Protein AF-A0A317WL74-F1 (afdb_monomer)

Structure (mmCIF, N/CA/C/O backbone):
data_AF-A0A317WL74-F1
#
_entry.id   AF-A0A317WL74-F1
#
loop_
_atom_site.group_PDB
_atom_site.id
_atom_site.type_symbol
_atom_site.label_atom_id
_atom_site.label_alt_id
_atom_site.label_comp_id
_atom_site.label_asym_id
_atom_site.label_entity_id
_atom_site.label_seq_id
_atom_site.pdbx_PDB_ins_code
_atom_site.Cartn_x
_atom_site.Cartn_y
_atom_site.Cartn_z
_atom_site.occupancy
_atom_site.B_iso_or_equiv
_atom_site.auth_seq_id
_atom_site.auth_comp_id
_atom_site.auth_asym_id
_atom_site.auth_atom_id
_atom_site.pdbx_PDB_model_num
ATOM 1 N N . MET A 1 1 ? 16.296 -1.162 10.076 1.00 56.72 1 MET A N 1
ATOM 2 C CA . MET A 1 1 ? 15.082 -0.760 9.323 1.00 56.72 1 MET A CA 1
ATOM 3 C C . MET A 1 1 ? 14.790 -1.688 8.139 1.00 56.72 1 MET A C 1
ATOM 5 O O . MET A 1 1 ? 13.669 -2.171 8.053 1.00 56.72 1 MET A O 1
ATOM 9 N N . ILE A 1 2 ? 15.774 -2.011 7.283 1.00 67.19 2 ILE A N 1
ATOM 10 C CA . ILE A 1 2 ? 15.602 -2.944 6.142 1.00 67.19 2 ILE A CA 1
ATOM 11 C C . ILE A 1 2 ? 15.205 -4.359 6.604 1.00 67.19 2 ILE A C 1
ATOM 13 O O . ILE A 1 2 ? 14.257 -4.933 6.083 1.00 67.19 2 ILE A O 1
ATOM 17 N N . THR A 1 3 ? 15.852 -4.877 7.652 1.00 82.62 3 THR A N 1
ATOM 18 C CA . THR A 1 3 ? 15.550 -6.198 8.236 1.00 82.62 3 THR A CA 1
ATOM 19 C C . THR A 1 3 ? 14.123 -6.315 8.774 1.00 82.62 3 THR A C 1
ATOM 21 O O . THR A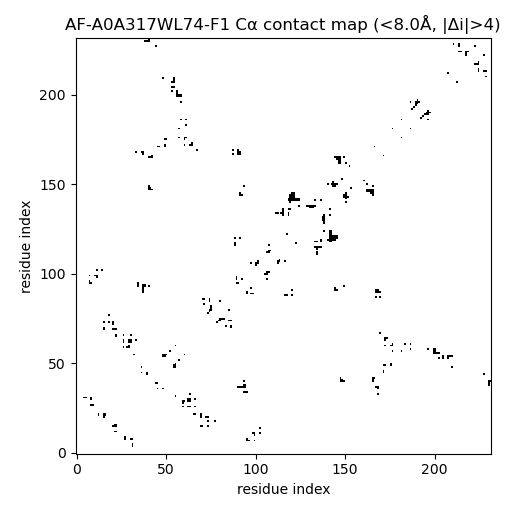 1 3 ? 13.494 -7.355 8.619 1.00 82.62 3 THR A O 1
ATOM 24 N N . HIS A 1 4 ? 13.586 -5.244 9.368 1.00 88.81 4 HIS A N 1
ATOM 25 C CA . HIS A 1 4 ? 12.209 -5.228 9.865 1.00 88.81 4 HIS A CA 1
ATOM 26 C C . HIS A 1 4 ? 11.196 -5.311 8.718 1.00 88.81 4 HIS A C 1
ATOM 28 O O . HIS A 1 4 ? 10.276 -6.120 8.782 1.00 88.81 4 HIS A O 1
ATOM 34 N N . ARG A 1 5 ? 11.382 -4.520 7.652 1.00 88.94 5 ARG A N 1
ATOM 35 C CA . ARG A 1 5 ? 10.485 -4.544 6.484 1.00 88.94 5 ARG A CA 1
ATOM 36 C C . ARG A 1 5 ? 10.510 -5.882 5.765 1.00 88.94 5 ARG A C 1
ATOM 38 O O . ARG A 1 5 ? 9.450 -6.399 5.419 1.00 88.94 5 ARG A O 1
ATOM 45 N N . ASP A 1 6 ? 11.699 -6.454 5.600 1.00 91.38 6 ASP A N 1
ATOM 46 C CA . ASP A 1 6 ? 11.858 -7.774 4.997 1.00 91.38 6 ASP A CA 1
ATOM 47 C C . ASP A 1 6 ? 11.173 -8.853 5.849 1.00 91.38 6 ASP A C 1
ATOM 49 O O . ASP A 1 6 ? 10.417 -9.669 5.324 1.00 91.38 6 ASP A O 1
ATOM 53 N N . HIS A 1 7 ? 11.338 -8.806 7.176 1.00 93.69 7 HIS A N 1
ATOM 54 C CA . HIS A 1 7 ? 10.668 -9.733 8.087 1.00 93.69 7 HIS A CA 1
ATOM 55 C C . HIS A 1 7 ? 9.139 -9.616 8.021 1.00 93.69 7 HIS A C 1
ATOM 57 O O . HIS A 1 7 ? 8.459 -10.623 7.837 1.00 93.69 7 HIS A O 1
ATOM 63 N N . VAL A 1 8 ? 8.594 -8.398 8.105 1.00 95.25 8 VAL A N 1
ATOM 64 C CA . VAL A 1 8 ? 7.143 -8.160 8.025 1.00 95.25 8 VAL A CA 1
ATOM 65 C C . VAL A 1 8 ? 6.586 -8.596 6.667 1.00 95.25 8 VAL A C 1
ATOM 67 O O . VAL A 1 8 ? 5.544 -9.244 6.613 1.00 95.25 8 VAL A O 1
ATOM 70 N N . THR A 1 9 ? 7.285 -8.304 5.567 1.00 94.94 9 THR A N 1
ATOM 71 C CA . THR A 1 9 ? 6.857 -8.714 4.218 1.00 94.94 9 THR A CA 1
ATOM 72 C C . THR A 1 9 ? 6.852 -10.236 4.077 1.00 94.94 9 THR A C 1
ATOM 74 O O . THR A 1 9 ? 5.863 -10.806 3.614 1.00 94.94 9 THR A O 1
ATOM 77 N N . LYS A 1 10 ? 7.911 -10.918 4.536 1.00 94.81 10 LYS A N 1
ATOM 78 C CA . LYS A 1 10 ? 7.978 -12.389 4.568 1.00 94.81 10 LYS A CA 1
ATOM 79 C C . LYS A 1 10 ? 6.865 -12.993 5.416 1.00 94.81 10 LYS A C 1
ATOM 81 O O . LYS A 1 10 ? 6.276 -13.998 5.027 1.00 94.81 10 LYS A O 1
ATOM 86 N N . GLU A 1 11 ? 6.548 -12.372 6.546 1.00 96.31 11 GLU A N 1
ATOM 87 C CA . GLU A 1 11 ? 5.469 -12.814 7.421 1.00 96.31 11 GLU A CA 1
ATOM 88 C C . GLU A 1 11 ? 4.093 -12.664 6.756 1.00 96.31 11 GLU A C 1
ATOM 90 O O . GLU A 1 11 ? 3.305 -13.607 6.776 1.00 96.31 11 GLU A O 1
ATOM 95 N N . ILE A 1 12 ? 3.822 -11.535 6.090 1.00 96.94 12 ILE A N 1
ATOM 96 C CA . ILE A 1 12 ? 2.597 -11.343 5.295 1.00 96.94 12 ILE A CA 1
ATOM 97 C C . ILE A 1 12 ? 2.496 -12.419 4.207 1.00 96.94 12 ILE A C 1
ATOM 99 O O . ILE A 1 12 ? 1.440 -13.026 4.040 1.00 96.94 12 ILE A O 1
ATOM 103 N N . PHE A 1 13 ? 3.591 -12.702 3.496 1.00 97.00 13 PHE A N 1
ATOM 104 C CA . PHE A 1 13 ? 3.616 -13.718 2.438 1.00 97.00 13 PHE A CA 1
ATOM 105 C C . PHE A 1 13 ? 3.336 -15.110 3.003 1.00 97.00 13 PHE A C 1
ATOM 107 O O . PHE A 1 13 ? 2.562 -15.867 2.421 1.00 97.00 13 PHE A O 1
ATOM 114 N N . HIS A 1 14 ? 3.914 -15.436 4.159 1.00 96.62 14 HIS A N 1
ATOM 115 C CA . HIS A 1 14 ? 3.653 -16.692 4.851 1.00 96.62 14 HIS A CA 1
ATOM 116 C C . HIS A 1 14 ? 2.183 -16.817 5.289 1.00 96.62 14 HIS A C 1
ATOM 118 O O . HIS A 1 14 ? 1.570 -17.868 5.102 1.00 96.62 14 HIS A O 1
ATOM 124 N N . LEU A 1 15 ? 1.586 -15.749 5.825 1.00 96.19 15 LEU A N 1
ATOM 125 C CA . LEU A 1 15 ? 0.174 -15.732 6.225 1.00 96.19 15 LEU A CA 1
ATOM 126 C C . LEU A 1 15 ? -0.771 -15.862 5.020 1.00 96.19 15 LEU A C 1
ATOM 128 O O . LEU A 1 15 ? -1.754 -16.594 5.085 1.00 96.19 15 LEU A O 1
ATOM 132 N N . LEU A 1 16 ? -0.459 -15.205 3.901 1.00 97.06 16 LEU A N 1
ATOM 133 C CA . LEU A 1 16 ? -1.214 -15.359 2.657 1.00 97.06 16 LEU A CA 1
ATOM 134 C C . LEU A 1 16 ? -1.091 -16.783 2.098 1.00 97.06 16 LEU A C 1
ATOM 136 O O . LEU A 1 16 ? -2.096 -17.392 1.737 1.00 97.06 16 LEU A O 1
ATOM 140 N N . HIS A 1 17 ? 0.120 -17.346 2.096 1.00 96.56 17 HIS A N 1
ATOM 141 C CA . HIS A 1 17 ? 0.370 -18.712 1.640 1.00 96.56 17 HIS A CA 1
ATOM 142 C C . HIS A 1 17 ? -0.399 -19.743 2.477 1.00 96.56 17 HIS A C 1
ATOM 144 O O . HIS A 1 17 ? -1.094 -20.590 1.921 1.00 96.56 17 HIS A O 1
ATOM 150 N N . THR A 1 18 ? -0.326 -19.662 3.809 1.00 95.81 18 THR A N 1
ATOM 151 C CA . THR A 1 18 ? -1.057 -20.580 4.706 1.00 95.81 18 THR A CA 1
ATOM 152 C C . THR A 1 18 ? -2.574 -20.429 4.589 1.00 95.81 18 THR A C 1
ATOM 154 O O . THR A 1 18 ? -3.305 -21.401 4.769 1.00 95.81 18 THR A O 1
ATOM 157 N N . ALA A 1 19 ? -3.061 -19.244 4.217 1.00 94.81 19 ALA A N 1
ATOM 158 C CA . ALA A 1 19 ? -4.471 -19.001 3.949 1.00 94.81 19 ALA A CA 1
ATOM 159 C C . ALA A 1 19 ? -4.953 -19.478 2.563 1.00 94.81 19 ALA A C 1
ATOM 161 O O . ALA A 1 19 ? -6.167 -19.468 2.342 1.00 94.81 19 ALA A O 1
ATOM 162 N N . GLY A 1 20 ? -4.059 -19.915 1.667 1.00 95.62 20 GLY A N 1
ATOM 163 C CA . GLY A 1 20 ? -4.393 -20.382 0.313 1.00 95.62 20 GLY A CA 1
ATOM 164 C C . GLY A 1 20 ? -4.284 -19.323 -0.792 1.00 95.62 20 GLY A C 1
ATOM 165 O O . GLY A 1 20 ? -4.759 -19.556 -1.899 1.00 95.62 20 GLY A O 1
ATOM 166 N N . TYR A 1 21 ? -3.643 -18.183 -0.518 1.00 95.88 21 TYR A N 1
ATOM 167 C CA . TYR A 1 21 ? -3.464 -17.057 -1.447 1.00 95.88 21 TYR A CA 1
ATOM 168 C C . TYR A 1 21 ? -1.973 -16.799 -1.736 1.00 95.88 21 TYR A C 1
ATOM 170 O O . TYR A 1 21 ? -1.456 -15.725 -1.419 1.00 95.88 21 TYR A O 1
ATOM 178 N N . PRO A 1 22 ? -1.223 -17.784 -2.265 1.00 94.44 22 PRO A N 1
ATOM 179 C CA . PRO A 1 22 ? 0.221 -17.665 -2.405 1.00 94.44 22 PRO A CA 1
ATOM 180 C C . PRO A 1 22 ? 0.612 -16.562 -3.397 1.00 94.44 22 PRO A C 1
ATOM 182 O O . PRO A 1 22 ? -0.027 -16.357 -4.430 1.00 94.44 22 PRO A O 1
ATOM 185 N N . LEU A 1 23 ? 1.723 -15.892 -3.093 1.00 94.38 23 LEU A N 1
ATOM 186 C CA . LEU A 1 23 ? 2.364 -14.928 -3.980 1.00 94.38 23 LEU A CA 1
ATOM 187 C C . LEU A 1 23 ? 3.749 -15.431 -4.397 1.00 94.38 23 LEU A C 1
ATOM 189 O O . LEU A 1 23 ? 4.494 -15.939 -3.555 1.00 94.38 23 LEU A O 1
ATOM 193 N N . PRO A 1 24 ? 4.139 -15.250 -5.669 1.00 92.88 24 PRO A N 1
ATOM 194 C CA . PRO A 1 24 ? 5.499 -15.520 -6.116 1.00 92.88 24 PRO A CA 1
ATOM 195 C C . PRO A 1 24 ? 6.536 -14.692 -5.349 1.00 92.88 24 PRO A C 1
ATOM 197 O O . PRO A 1 24 ? 6.331 -13.501 -5.111 1.00 92.88 24 PRO A O 1
ATOM 200 N N . LEU A 1 25 ? 7.704 -15.275 -5.060 1.00 89.06 25 LEU A N 1
ATOM 201 C CA . LEU A 1 25 ? 8.792 -14.583 -4.349 1.00 89.06 25 LEU A CA 1
ATOM 202 C C . LEU A 1 25 ? 9.274 -13.312 -5.068 1.00 89.06 25 LEU A C 1
ATOM 204 O O . LEU A 1 25 ? 9.649 -12.338 -4.416 1.00 89.06 25 LEU A O 1
ATOM 208 N N . ILE A 1 26 ? 9.192 -13.282 -6.403 1.00 90.25 26 ILE A N 1
ATOM 209 C CA . ILE A 1 26 ? 9.536 -12.112 -7.228 1.00 90.25 26 ILE A CA 1
ATOM 210 C C . ILE A 1 26 ? 8.691 -10.863 -6.898 1.00 90.25 26 ILE A C 1
ATOM 212 O O . ILE A 1 26 ? 9.140 -9.737 -7.150 1.00 90.25 26 ILE A O 1
ATOM 216 N N . CYS A 1 27 ? 7.515 -11.040 -6.277 1.00 93.81 27 CYS A N 1
ATOM 217 C CA . CYS A 1 27 ? 6.647 -9.952 -5.821 1.00 93.81 27 CYS A CA 1
ATOM 218 C C . CYS A 1 27 ? 7.229 -9.188 -4.627 1.00 93.81 27 CYS A C 1
ATOM 220 O O . CYS A 1 27 ? 6.828 -8.050 -4.396 1.00 93.81 27 CYS A O 1
ATOM 222 N N . SER A 1 28 ? 8.162 -9.781 -3.868 1.00 93.50 28 SER A N 1
ATOM 223 C CA . SER A 1 28 ? 8.690 -9.196 -2.626 1.00 93.50 28 SER A CA 1
ATOM 224 C C . SER A 1 28 ? 9.191 -7.767 -2.835 1.00 93.50 28 SER A C 1
ATOM 226 O O . SER A 1 28 ? 8.825 -6.859 -2.091 1.00 93.50 28 SER A O 1
ATOM 228 N N . LEU A 1 29 ? 9.958 -7.522 -3.899 1.00 93.50 29 LEU A N 1
ATOM 229 C CA . LEU A 1 29 ? 10.466 -6.183 -4.192 1.00 93.50 29 LEU A CA 1
ATOM 230 C C . LEU A 1 29 ? 9.342 -5.190 -4.541 1.00 93.50 29 LEU A C 1
ATOM 232 O O . LEU A 1 29 ? 9.389 -4.046 -4.104 1.00 93.50 29 LEU A O 1
ATOM 236 N N . SER A 1 30 ? 8.306 -5.613 -5.265 1.00 95.88 30 SER A N 1
ATOM 237 C CA . SER A 1 30 ? 7.159 -4.752 -5.593 1.00 95.88 30 SER A CA 1
ATOM 238 C C . SER A 1 30 ? 6.341 -4.397 -4.348 1.00 95.88 30 SER A C 1
ATOM 240 O O . SER A 1 30 ? 5.878 -3.268 -4.221 1.00 95.88 30 SER A O 1
ATOM 242 N N . VAL A 1 31 ? 6.236 -5.316 -3.382 1.00 96.56 31 VAL A N 1
ATOM 243 C CA . VAL A 1 31 ? 5.600 -5.049 -2.081 1.00 96.56 31 VAL A CA 1
ATOM 244 C C . VAL A 1 31 ? 6.446 -4.103 -1.228 1.00 96.56 31 VAL A C 1
ATOM 246 O O . VAL A 1 31 ? 5.900 -3.193 -0.609 1.00 96.56 31 VAL A O 1
ATOM 249 N N . HIS A 1 32 ? 7.775 -4.223 -1.258 1.00 95.06 32 HIS A N 1
ATOM 250 C CA . HIS A 1 32 ? 8.658 -3.238 -0.628 1.00 95.06 32 HIS A CA 1
ATOM 251 C C . HIS A 1 32 ? 8.536 -1.849 -1.267 1.00 95.06 32 HIS A C 1
ATOM 253 O O . HIS A 1 32 ? 8.518 -0.855 -0.545 1.00 95.06 32 HIS A O 1
ATOM 259 N N . LYS A 1 33 ? 8.409 -1.763 -2.598 1.00 95.38 33 LYS A N 1
ATOM 260 C CA . LYS A 1 33 ? 8.146 -0.494 -3.296 1.00 95.38 33 LYS A CA 1
ATOM 261 C C . LYS A 1 33 ? 6.778 0.082 -2.914 1.00 95.38 33 LYS A C 1
ATOM 263 O O . LYS A 1 33 ? 6.668 1.286 -2.703 1.00 95.38 33 LYS A O 1
ATOM 268 N N . LEU A 1 34 ? 5.752 -0.761 -2.772 1.00 96.81 34 LEU A N 1
ATOM 269 C CA . LEU A 1 34 ? 4.428 -0.346 -2.301 1.00 96.81 34 LEU A CA 1
ATOM 270 C C . LEU A 1 34 ? 4.485 0.196 -0.865 1.00 96.81 34 LEU A C 1
ATOM 272 O O . LEU A 1 34 ? 3.928 1.257 -0.601 1.00 96.81 34 LEU A O 1
ATOM 276 N N . TRP A 1 35 ? 5.196 -0.487 0.041 1.00 95.81 35 TRP A N 1
ATOM 277 C CA . TRP A 1 35 ? 5.468 0.025 1.388 1.00 95.81 35 TRP A CA 1
ATOM 278 C C . TRP A 1 35 ? 6.192 1.367 1.305 1.00 95.81 35 TRP A C 1
ATOM 280 O O . TRP A 1 35 ? 5.781 2.322 1.947 1.00 95.81 35 TRP A O 1
ATOM 290 N N . PHE A 1 36 ? 7.214 1.486 0.460 1.00 94.25 36 PHE A N 1
ATOM 291 C CA . PHE A 1 36 ? 7.935 2.744 0.298 1.00 94.25 36 PHE A CA 1
ATOM 292 C C . PHE A 1 36 ? 7.023 3.910 -0.121 1.00 94.25 36 PHE A C 1
ATOM 294 O O . PHE A 1 36 ? 7.170 5.009 0.402 1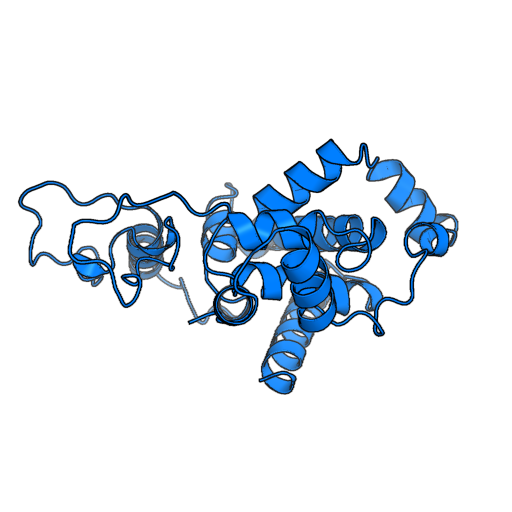.00 94.25 36 PHE A O 1
ATOM 301 N N . LEU A 1 37 ? 6.017 3.675 -0.974 1.00 95.62 37 LEU A N 1
ATOM 302 C CA . LEU A 1 37 ? 4.998 4.692 -1.267 1.00 95.62 37 LEU A CA 1
ATOM 303 C C . LEU A 1 37 ? 4.187 5.094 -0.024 1.00 95.62 37 LEU A C 1
ATOM 305 O O . LEU A 1 37 ? 3.808 6.255 0.071 1.00 95.62 37 LEU A O 1
ATOM 309 N N . MET A 1 38 ? 3.933 4.180 0.921 1.00 94.50 38 MET A N 1
ATOM 310 C CA . MET A 1 38 ? 3.298 4.504 2.210 1.00 94.50 38 MET A CA 1
ATOM 311 C C . MET A 1 38 ? 4.184 5.409 3.071 1.00 94.50 38 MET A C 1
ATOM 313 O O . MET A 1 38 ? 3.664 6.256 3.782 1.00 94.50 38 MET A O 1
ATOM 317 N N . ASP A 1 39 ? 5.507 5.284 2.997 1.00 91.88 39 ASP A N 1
ATOM 318 C CA . ASP A 1 39 ? 6.392 6.131 3.805 1.00 91.88 39 ASP A CA 1
ATOM 319 C C . ASP A 1 39 ? 6.446 7.581 3.309 1.00 91.88 39 ASP A C 1
ATOM 321 O O . ASP A 1 39 ? 6.679 8.483 4.105 1.00 91.88 39 ASP A O 1
ATOM 325 N N . ILE A 1 40 ? 6.251 7.820 2.006 1.00 91.62 40 ILE A N 1
ATOM 326 C CA . ILE A 1 40 ? 6.291 9.169 1.423 1.00 91.62 40 ILE A CA 1
ATOM 327 C C . ILE A 1 40 ? 5.042 9.939 1.872 1.00 91.62 40 ILE A C 1
ATOM 329 O O . ILE A 1 40 ? 3.942 9.518 1.514 1.00 91.62 40 ILE A O 1
ATOM 333 N N . PRO A 1 41 ? 5.153 11.057 2.607 1.00 90.75 41 PRO A N 1
ATOM 334 C CA . PRO A 1 41 ? 3.993 11.700 3.220 1.00 90.75 41 PRO A CA 1
ATOM 335 C C . PRO A 1 41 ? 3.261 12.718 2.323 1.00 90.75 41 PRO A C 1
ATOM 337 O O . PRO A 1 41 ? 2.305 13.332 2.782 1.00 90.75 41 PRO A O 1
ATOM 340 N N . ASP A 1 42 ? 3.658 12.924 1.067 1.00 89.19 42 ASP A N 1
ATOM 341 C CA . ASP A 1 42 ? 3.034 13.882 0.135 1.00 89.19 42 ASP A CA 1
ATOM 342 C C . ASP A 1 42 ? 2.759 13.280 -1.248 1.00 89.19 42 ASP A C 1
ATOM 344 O O . ASP A 1 42 ? 3.397 12.319 -1.692 1.00 89.19 42 ASP A O 1
ATOM 348 N N . ASN A 1 43 ? 1.802 13.873 -1.958 1.00 92.00 43 ASN A N 1
ATOM 349 C CA . ASN A 1 43 ? 1.352 13.369 -3.248 1.00 92.00 43 ASN A CA 1
ATOM 350 C C . ASN A 1 43 ? 2.357 13.613 -4.368 1.00 92.00 43 ASN A C 1
ATOM 352 O O . ASN A 1 43 ? 2.511 12.749 -5.228 1.00 92.00 43 ASN A O 1
ATOM 356 N N . ALA A 1 44 ? 3.047 14.756 -4.368 1.00 90.00 44 ALA A N 1
ATOM 357 C CA . ALA A 1 44 ? 3.964 15.119 -5.446 1.00 90.00 44 ALA A CA 1
ATOM 358 C C . ALA A 1 44 ? 5.077 14.071 -5.602 1.00 90.00 44 ALA A C 1
ATOM 360 O O . ALA A 1 44 ? 5.283 13.529 -6.693 1.00 90.00 44 ALA A O 1
ATOM 361 N N . ARG A 1 45 ? 5.737 13.704 -4.496 1.00 90.69 45 ARG A N 1
ATOM 362 C CA . ARG A 1 45 ? 6.784 12.675 -4.507 1.00 90.69 45 ARG A CA 1
ATOM 363 C C . ARG A 1 45 ? 6.236 11.279 -4.760 1.00 90.69 45 ARG A C 1
ATOM 365 O O . ARG A 1 45 ? 6.888 10.506 -5.464 1.00 90.69 45 ARG A O 1
ATOM 372 N N . ARG A 1 46 ? 5.048 10.942 -4.249 1.00 94.44 46 ARG A N 1
ATOM 373 C CA . ARG A 1 46 ? 4.385 9.661 -4.548 1.00 94.44 46 ARG A CA 1
ATOM 374 C C . ARG A 1 46 ? 4.101 9.497 -6.038 1.00 94.44 46 ARG A C 1
ATOM 376 O O . ARG A 1 46 ? 4.455 8.470 -6.618 1.00 94.44 46 ARG A O 1
ATOM 383 N N . GLU A 1 47 ? 3.493 10.510 -6.652 1.00 94.88 47 GLU A N 1
ATOM 384 C CA . GLU A 1 47 ? 3.161 10.514 -8.077 1.00 94.88 47 GLU A CA 1
ATOM 385 C C . GLU A 1 47 ? 4.416 10.445 -8.941 1.00 94.88 47 GLU A C 1
ATOM 387 O O . GLU A 1 47 ? 4.477 9.634 -9.862 1.00 94.88 47 GLU A O 1
ATOM 392 N N . TRP A 1 48 ? 5.440 11.242 -8.631 1.00 93.81 48 TRP A N 1
ATOM 393 C CA . TRP A 1 48 ? 6.709 11.179 -9.354 1.00 93.81 48 TRP A CA 1
ATOM 394 C C . TRP A 1 48 ? 7.362 9.793 -9.231 1.00 93.81 48 TRP A C 1
ATOM 396 O O . TRP A 1 48 ? 7.779 9.211 -10.234 1.00 93.81 48 TRP A O 1
ATOM 406 N N . THR A 1 49 ? 7.386 9.230 -8.018 1.00 95.12 49 THR A N 1
ATOM 407 C CA . THR A 1 49 ? 8.034 7.941 -7.737 1.00 95.12 49 THR A CA 1
ATOM 408 C C . THR A 1 49 ? 7.401 6.816 -8.541 1.00 95.12 49 THR A C 1
ATOM 410 O O . THR A 1 49 ? 8.122 6.044 -9.170 1.00 95.12 49 THR A O 1
ATOM 413 N N . ILE A 1 50 ? 6.067 6.719 -8.542 1.00 96.56 50 ILE A N 1
ATOM 414 C CA . ILE A 1 50 ? 5.368 5.646 -9.258 1.00 96.56 50 ILE A CA 1
ATOM 415 C C . ILE A 1 50 ? 5.390 5.836 -10.782 1.00 96.56 50 ILE A C 1
ATOM 417 O O . ILE A 1 50 ? 5.384 4.857 -11.527 1.00 96.56 50 ILE A O 1
ATOM 421 N N . ARG A 1 51 ? 5.470 7.086 -11.256 1.00 95.81 51 ARG A N 1
ATOM 422 C CA . ARG A 1 51 ? 5.576 7.396 -12.689 1.00 95.81 51 ARG A CA 1
ATOM 423 C C . ARG A 1 51 ? 6.959 7.133 -13.267 1.00 95.81 51 ARG A C 1
ATOM 425 O O . ARG A 1 51 ? 7.056 6.934 -14.474 1.00 95.81 51 ARG A O 1
ATOM 432 N N . ASN A 1 52 ? 8.014 7.137 -12.451 1.00 94.00 52 ASN A N 1
ATOM 433 C CA . ASN A 1 52 ? 9.369 6.877 -12.927 1.00 94.00 52 ASN A CA 1
ATOM 434 C C . ASN A 1 52 ? 9.515 5.390 -13.327 1.00 94.00 52 ASN A C 1
ATOM 436 O O . ASN A 1 52 ? 9.518 4.525 -12.445 1.00 94.00 52 ASN A O 1
ATOM 440 N N . PRO A 1 53 ? 9.693 5.066 -14.625 1.00 92.06 53 PRO A N 1
ATOM 441 C CA . PRO A 1 53 ? 9.728 3.685 -15.102 1.00 92.06 53 PRO A CA 1
ATOM 442 C C . PRO A 1 53 ? 10.991 2.928 -14.678 1.00 92.06 53 PRO A C 1
ATOM 444 O O . PRO A 1 53 ? 10.980 1.701 -14.667 1.00 92.06 53 PRO A O 1
ATOM 447 N N . ARG A 1 54 ? 12.073 3.622 -14.292 1.00 91.38 54 ARG A N 1
ATOM 448 C CA . ARG A 1 54 ? 13.270 2.975 -13.729 1.00 91.38 54 ARG A CA 1
ATOM 449 C C . ARG A 1 54 ? 12.998 2.471 -12.314 1.00 91.38 54 ARG A C 1
ATOM 451 O O . ARG A 1 54 ? 13.441 1.384 -11.951 1.00 91.38 54 ARG A O 1
ATOM 458 N N . ILE A 1 55 ? 12.234 3.232 -11.527 1.00 93.25 55 ILE A N 1
ATOM 459 C CA . ILE A 1 55 ? 11.864 2.856 -10.156 1.00 93.25 55 ILE A CA 1
ATOM 460 C C . ILE A 1 55 ? 10.701 1.863 -10.164 1.00 93.25 55 ILE A C 1
ATOM 462 O O . ILE A 1 55 ? 10.777 0.837 -9.493 1.00 93.25 55 ILE A O 1
ATOM 466 N N . TRP A 1 56 ? 9.636 2.140 -10.910 1.00 96.50 56 TRP A N 1
ATOM 467 C CA . TRP A 1 56 ? 8.450 1.295 -11.023 1.00 96.50 56 TRP A CA 1
ATOM 468 C C . TRP A 1 56 ? 8.308 0.804 -12.456 1.00 96.50 56 TRP A C 1
ATOM 470 O O . TRP A 1 56 ? 7.780 1.513 -13.309 1.00 96.50 56 TRP A O 1
ATOM 480 N N . GLN A 1 57 ? 8.764 -0.416 -12.723 1.00 95.81 57 GLN A N 1
ATOM 481 C CA . GLN A 1 57 ? 8.601 -1.046 -14.033 1.00 95.81 57 GLN A CA 1
ATOM 482 C C . GLN A 1 57 ? 7.197 -1.648 -14.163 1.00 95.81 57 GLN A C 1
ATOM 484 O O . GLN A 1 57 ? 6.501 -1.835 -13.165 1.00 95.81 57 GLN A O 1
ATOM 489 N N . ASP A 1 58 ? 6.764 -1.971 -15.379 1.00 97.62 58 ASP A N 1
ATOM 490 C CA . ASP A 1 58 ? 5.404 -2.479 -15.616 1.00 97.62 58 ASP A CA 1
ATOM 491 C C . ASP A 1 58 ? 5.133 -3.754 -14.816 1.00 97.62 58 ASP A C 1
ATOM 493 O O . ASP A 1 58 ? 4.081 -3.899 -14.191 1.00 97.62 58 ASP A O 1
ATOM 497 N N . GLY A 1 59 ? 6.128 -4.639 -14.729 1.00 96.94 59 GLY A N 1
ATOM 498 C CA . GLY A 1 59 ? 6.027 -5.842 -13.914 1.00 96.94 59 GLY A CA 1
ATOM 499 C C . GLY A 1 59 ? 5.907 -5.549 -12.413 1.00 96.94 59 GLY A C 1
ATOM 500 O O . GLY A 1 59 ? 5.278 -6.321 -11.693 1.00 96.94 59 GLY A O 1
ATOM 501 N N . ASP A 1 60 ? 6.444 -4.424 -11.921 1.00 97.31 60 ASP A N 1
ATOM 502 C CA . ASP A 1 60 ? 6.242 -4.011 -10.528 1.00 97.31 60 ASP A CA 1
ATOM 503 C C . ASP A 1 60 ? 4.797 -3.575 -10.274 1.00 97.31 60 ASP A C 1
ATOM 505 O O . ASP A 1 60 ? 4.237 -3.925 -9.235 1.00 97.31 60 ASP A O 1
ATOM 509 N N . ILE A 1 61 ? 4.188 -2.856 -11.224 1.00 98.19 61 ILE A N 1
ATOM 510 C CA . ILE A 1 61 ? 2.776 -2.456 -11.160 1.00 98.19 61 ILE A CA 1
ATOM 511 C C . ILE A 1 61 ? 1.883 -3.701 -11.143 1.00 98.19 61 ILE A C 1
ATOM 513 O O . ILE A 1 61 ? 1.020 -3.824 -10.273 1.00 98.19 61 ILE A O 1
ATOM 517 N N . PHE A 1 62 ? 2.147 -4.666 -12.030 1.00 98.06 62 PHE A N 1
ATOM 518 C CA . PHE A 1 62 ? 1.437 -5.945 -12.051 1.00 98.06 62 PHE A CA 1
ATOM 519 C C . PHE A 1 62 ? 1.533 -6.690 -10.715 1.00 98.06 62 PHE A C 1
ATOM 521 O O . PHE A 1 62 ? 0.512 -7.081 -10.150 1.00 98.06 62 PHE A O 1
ATOM 528 N N . PHE A 1 63 ? 2.739 -6.860 -10.162 1.00 98.00 63 PHE A N 1
ATOM 529 C CA . PHE A 1 63 ? 2.902 -7.580 -8.896 1.00 98.00 63 PHE A CA 1
ATOM 530 C C . PHE A 1 63 ? 2.338 -6.826 -7.689 1.00 98.00 63 PHE A C 1
ATOM 532 O O . PHE A 1 63 ? 1.854 -7.467 -6.755 1.00 98.00 63 PHE A O 1
ATOM 539 N N . ALA A 1 64 ? 2.339 -5.490 -7.698 1.00 98.06 64 ALA A N 1
ATOM 540 C CA . ALA A 1 64 ? 1.648 -4.706 -6.677 1.00 98.06 64 ALA A CA 1
ATOM 541 C C . ALA A 1 64 ? 0.127 -4.917 -6.743 1.00 98.06 64 ALA A C 1
ATOM 543 O O . ALA A 1 64 ? -0.504 -5.115 -5.705 1.00 98.06 64 ALA A O 1
ATOM 544 N N . ILE A 1 65 ? -0.460 -4.957 -7.943 1.00 97.81 65 ILE A N 1
ATOM 545 C CA . ILE A 1 65 ? -1.886 -5.270 -8.129 1.00 97.81 65 ILE A CA 1
ATOM 546 C C . ILE A 1 65 ? -2.189 -6.697 -7.689 1.00 97.81 65 ILE A C 1
ATOM 548 O O . ILE A 1 65 ? -3.141 -6.906 -6.942 1.00 97.81 65 ILE A O 1
ATOM 552 N N . LEU A 1 66 ? -1.364 -7.668 -8.085 1.00 97.69 66 LEU A N 1
ATOM 553 C CA . LEU A 1 66 ? -1.525 -9.058 -7.668 1.00 97.69 66 LEU A CA 1
ATOM 554 C C . LEU A 1 66 ? -1.507 -9.179 -6.138 1.00 97.69 66 LEU A C 1
ATOM 556 O O . LEU A 1 66 ? -2.375 -9.835 -5.570 1.00 97.69 66 LEU A O 1
ATOM 560 N N . PHE A 1 67 ? -0.575 -8.500 -5.464 1.00 98.06 67 PHE A N 1
ATOM 561 C CA . PHE A 1 67 ? -0.545 -8.430 -4.003 1.00 98.06 67 PHE A CA 1
ATOM 562 C C . PHE A 1 67 ? -1.839 -7.842 -3.423 1.00 98.06 67 PHE A C 1
ATOM 564 O O . PHE A 1 67 ? -2.430 -8.447 -2.529 1.00 98.06 67 PHE A O 1
ATOM 571 N N . LEU A 1 68 ? -2.314 -6.705 -3.945 1.00 97.31 68 LEU A N 1
ATOM 572 C CA . LEU A 1 68 ? -3.556 -6.070 -3.487 1.00 97.31 68 LEU A CA 1
ATOM 573 C C . LEU A 1 68 ? -4.774 -6.988 -3.668 1.00 97.31 68 LEU A C 1
ATOM 575 O O . LEU A 1 68 ? -5.605 -7.071 -2.766 1.00 97.31 68 LEU A O 1
ATOM 579 N N . VAL A 1 69 ? -4.851 -7.712 -4.788 1.00 96.06 69 VAL A N 1
ATOM 580 C CA . VAL A 1 69 ? -5.911 -8.693 -5.059 1.00 96.06 69 VAL A CA 1
ATOM 581 C C . VAL A 1 69 ? -5.850 -9.855 -4.069 1.00 96.06 69 VAL A C 1
ATOM 583 O O . VAL A 1 69 ? -6.879 -10.206 -3.497 1.00 96.06 69 VAL A O 1
ATOM 586 N N . GLN A 1 70 ? -4.667 -10.421 -3.803 1.00 96.75 70 GLN A N 1
ATOM 587 C CA . GLN A 1 70 ? -4.539 -11.515 -2.831 1.00 96.75 70 GLN A CA 1
ATOM 588 C C . GLN A 1 70 ? -4.898 -11.071 -1.409 1.00 96.75 70 GLN A C 1
ATOM 590 O O . GLN A 1 70 ? -5.552 -11.810 -0.672 1.00 96.75 70 GLN A O 1
ATOM 595 N N . VAL A 1 71 ? -4.530 -9.844 -1.028 1.00 96.69 71 VAL A N 1
ATOM 596 C CA . VAL A 1 71 ? -4.959 -9.254 0.245 1.00 96.69 71 VAL A CA 1
ATOM 597 C C . VAL A 1 71 ? -6.480 -9.100 0.280 1.00 96.69 71 VAL A C 1
ATOM 599 O O . VAL A 1 71 ? -7.092 -9.490 1.269 1.00 96.69 71 VAL A O 1
ATOM 602 N N . ASP A 1 72 ? -7.116 -8.602 -0.782 1.00 95.56 72 ASP A N 1
ATOM 603 C CA . ASP A 1 72 ? -8.580 -8.485 -0.843 1.00 95.56 72 ASP A CA 1
ATOM 604 C C . ASP A 1 72 ? -9.286 -9.841 -0.722 1.00 95.56 72 ASP A C 1
ATOM 606 O O . ASP A 1 72 ? -10.256 -9.964 0.031 1.00 95.56 72 ASP A O 1
ATOM 610 N N . MET A 1 73 ? -8.779 -10.872 -1.404 1.00 94.94 73 MET A N 1
ATOM 611 C CA . MET A 1 73 ? -9.306 -12.235 -1.298 1.00 94.94 73 MET A CA 1
ATOM 612 C C . MET A 1 73 ? -9.170 -12.769 0.132 1.00 94.94 73 MET A C 1
ATOM 614 O O . MET A 1 73 ? -10.146 -13.260 0.700 1.00 94.94 73 MET A O 1
ATOM 618 N N . TYR A 1 74 ? -8.005 -12.587 0.761 1.00 95.88 74 TYR A N 1
ATOM 619 C CA . TYR A 1 74 ? -7.797 -12.949 2.162 1.00 95.88 74 TYR A CA 1
ATOM 620 C C . TYR A 1 74 ? -8.772 -12.223 3.102 1.00 95.88 74 TYR A C 1
ATOM 622 O O . TYR A 1 74 ? -9.395 -12.853 3.959 1.00 95.88 74 TYR A O 1
ATOM 630 N N . LEU A 1 75 ? -8.933 -10.906 2.951 1.00 94.19 75 LEU A N 1
ATOM 631 C CA . LEU A 1 75 ? -9.822 -10.107 3.798 1.00 94.19 75 LEU A CA 1
ATOM 632 C C . LEU A 1 75 ? -11.287 -10.536 3.644 1.00 94.19 75 LEU A C 1
ATOM 634 O O . LEU A 1 75 ? -12.013 -10.629 4.638 1.00 94.19 75 LEU A O 1
ATOM 638 N N . ARG A 1 76 ? -11.721 -10.831 2.417 1.00 93.25 76 ARG A N 1
ATOM 639 C CA . ARG A 1 76 ? -13.086 -11.285 2.146 1.00 93.25 76 ARG A CA 1
ATOM 640 C C . ARG A 1 76 ? -13.356 -12.656 2.758 1.00 93.25 76 ARG A C 1
ATOM 642 O O . ARG A 1 76 ? -14.297 -12.791 3.535 1.00 93.25 76 ARG A O 1
ATOM 649 N N . GLU A 1 77 ? -12.517 -13.640 2.453 1.00 92.25 77 GLU A N 1
ATOM 650 C CA . GLU A 1 77 ? -12.789 -15.044 2.780 1.00 92.25 77 GLU A CA 1
ATOM 651 C C . GLU A 1 77 ? -12.391 -15.411 4.214 1.00 92.25 77 GLU A C 1
ATOM 653 O O . GLU A 1 77 ? -13.116 -16.120 4.906 1.00 92.25 77 GLU A O 1
ATOM 658 N N . ARG A 1 78 ? -11.251 -14.912 4.712 1.00 91.19 78 ARG A N 1
ATOM 659 C CA . ARG A 1 78 ? -10.748 -15.269 6.054 1.00 91.19 78 ARG A CA 1
ATOM 660 C C . ARG A 1 78 ? -11.224 -14.329 7.152 1.00 91.19 78 ARG A C 1
ATOM 662 O O . ARG A 1 78 ? -11.268 -14.731 8.311 1.00 91.19 78 ARG A O 1
ATOM 669 N N . ARG A 1 79 ? -11.554 -13.080 6.814 1.00 88.38 79 ARG A N 1
ATOM 670 C CA . ARG A 1 79 ? -11.983 -12.053 7.783 1.00 88.38 79 ARG A CA 1
ATOM 671 C C . ARG A 1 79 ? -13.437 -11.618 7.603 1.00 88.38 79 ARG A C 1
ATOM 673 O O . ARG A 1 79 ? -13.874 -10.695 8.292 1.00 88.38 79 ARG A O 1
ATOM 680 N N . GLY A 1 80 ? -14.177 -12.264 6.697 1.00 88.00 80 GLY A N 1
ATOM 681 C CA . GLY A 1 80 ? -15.598 -12.005 6.454 1.00 88.00 80 GLY A CA 1
ATOM 682 C C . GLY A 1 80 ? -15.893 -10.579 5.982 1.00 88.00 80 GLY A C 1
ATOM 683 O O . GLY A 1 80 ? -17.016 -10.094 6.142 1.00 88.00 80 GLY A O 1
ATOM 684 N N . GLN A 1 81 ? -14.894 -9.869 5.446 1.00 86.75 81 GLN A N 1
ATOM 685 C CA . GLN A 1 81 ? -15.046 -8.468 5.072 1.00 86.75 81 GLN A CA 1
ATOM 686 C C . GLN A 1 81 ? -15.828 -8.348 3.765 1.00 86.75 81 GLN A C 1
ATOM 688 O O . GLN A 1 81 ? -15.378 -8.748 2.694 1.00 86.75 81 GLN A O 1
ATOM 693 N N . ARG A 1 82 ? -17.016 -7.744 3.848 1.00 84.44 82 ARG A N 1
ATOM 694 C CA . ARG A 1 82 ? -17.893 -7.536 2.683 1.00 84.44 82 ARG A CA 1
ATOM 695 C C . ARG A 1 82 ? -17.532 -6.299 1.865 1.00 84.44 82 ARG A C 1
ATOM 697 O O . ARG A 1 82 ? -17.962 -6.171 0.724 1.00 84.44 82 ARG A O 1
ATOM 704 N N . THR A 1 83 ? -16.769 -5.377 2.448 1.00 88.75 83 THR A N 1
ATOM 705 C CA . THR A 1 83 ? -16.403 -4.099 1.828 1.00 88.75 83 THR A CA 1
ATOM 706 C C . THR A 1 83 ? -14.891 -3.923 1.808 1.00 88.75 83 THR A C 1
ATOM 708 O O . THR A 1 83 ? -14.191 -4.406 2.693 1.00 88.75 83 THR A O 1
ATOM 711 N N . ASN A 1 84 ? -14.389 -3.121 0.869 1.00 88.94 84 ASN A N 1
ATOM 712 C CA . ASN A 1 84 ? -12.954 -2.817 0.766 1.00 88.94 84 ASN A CA 1
ATOM 713 C C . ASN A 1 84 ? -12.493 -1.776 1.807 1.00 88.94 84 ASN A C 1
ATOM 715 O O . ASN A 1 84 ? -11.418 -1.194 1.678 1.00 88.94 84 ASN A O 1
ATOM 719 N N . SER A 1 85 ? -13.314 -1.474 2.816 1.00 91.38 85 SER A N 1
ATOM 720 C CA . SER A 1 85 ? -13.045 -0.417 3.795 1.00 91.38 85 SER A CA 1
ATOM 721 C C . SER A 1 85 ? -11.808 -0.719 4.646 1.00 91.38 85 SER A C 1
ATOM 723 O O . SER A 1 85 ? -10.997 0.180 4.853 1.00 91.38 85 SER A O 1
ATOM 725 N N . ILE A 1 86 ? -11.608 -1.983 5.036 1.00 93.38 86 ILE A N 1
ATOM 726 C CA . ILE A 1 86 ? -10.410 -2.435 5.755 1.00 93.38 86 ILE A CA 1
ATOM 727 C C . ILE A 1 86 ? -9.162 -2.343 4.879 1.00 93.38 86 ILE A 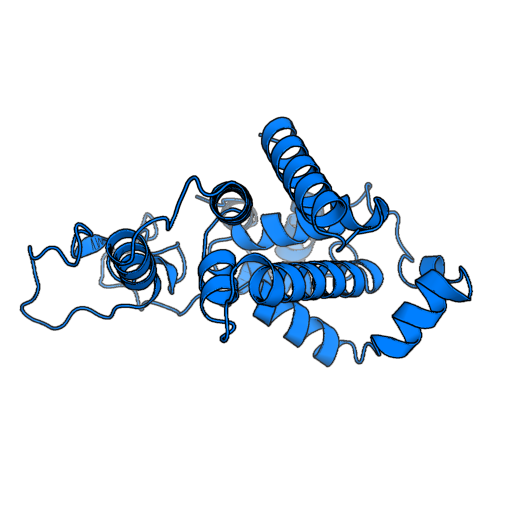C 1
ATOM 729 O O . ILE A 1 86 ? -8.160 -1.798 5.330 1.00 93.38 86 ILE A O 1
ATOM 733 N N . ARG A 1 87 ? -9.218 -2.781 3.609 1.00 94.38 87 ARG A N 1
ATOM 734 C CA . ARG A 1 87 ? -8.083 -2.609 2.683 1.00 94.38 87 ARG A CA 1
ATOM 735 C C . ARG A 1 87 ? -7.705 -1.135 2.571 1.00 94.38 87 ARG A C 1
ATOM 737 O O . ARG A 1 87 ? -6.535 -0.789 2.678 1.00 94.38 87 ARG A O 1
ATOM 744 N N . ARG A 1 88 ? -8.689 -0.251 2.390 1.00 95.44 88 ARG A N 1
ATOM 745 C CA . ARG A 1 88 ? -8.434 1.192 2.286 1.00 95.44 88 ARG A CA 1
ATOM 746 C C . ARG A 1 88 ? -7.864 1.778 3.581 1.00 95.44 88 ARG A C 1
ATOM 748 O O . ARG A 1 88 ? -6.968 2.607 3.497 1.00 95.44 88 ARG A O 1
ATOM 755 N N . LEU A 1 89 ? -8.332 1.325 4.746 1.00 95.19 89 LEU A N 1
ATOM 756 C CA . LEU A 1 89 ? -7.780 1.711 6.048 1.00 95.19 89 LEU A CA 1
ATOM 757 C C . LEU A 1 89 ? -6.316 1.275 6.188 1.00 95.19 89 LEU A C 1
ATOM 759 O O . LEU A 1 89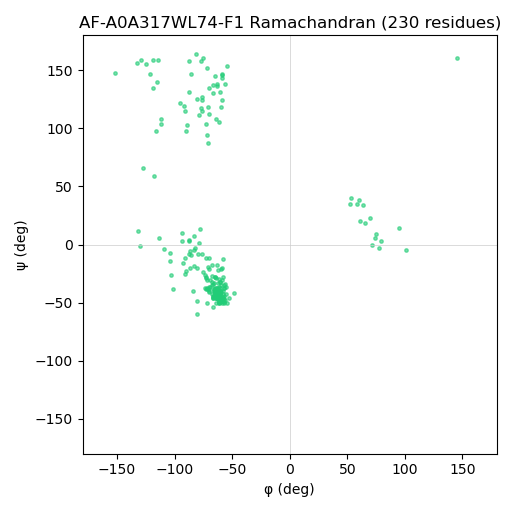 ? -5.488 2.073 6.619 1.00 95.19 89 LEU A O 1
ATOM 763 N N . ILE A 1 90 ? -5.998 0.039 5.794 1.00 95.75 90 ILE A N 1
ATOM 764 C CA . ILE A 1 90 ? -4.634 -0.507 5.786 1.00 95.75 90 ILE A CA 1
ATOM 765 C C . ILE A 1 90 ? -3.732 0.322 4.862 1.00 95.75 90 ILE A C 1
ATOM 767 O O . ILE A 1 90 ? -2.653 0.738 5.268 1.00 95.75 90 ILE A O 1
ATOM 771 N N . MET A 1 91 ? -4.191 0.617 3.644 1.00 96.19 91 MET A N 1
ATOM 772 C CA . MET A 1 91 ? -3.435 1.394 2.650 1.00 96.19 91 MET A CA 1
ATOM 773 C C . MET A 1 91 ? -3.346 2.888 2.988 1.00 96.19 91 MET A C 1
ATOM 775 O O . MET A 1 91 ? -2.574 3.615 2.371 1.00 96.19 91 MET A O 1
ATOM 779 N N . ALA A 1 92 ? -4.127 3.361 3.959 1.00 94.50 92 ALA A N 1
ATOM 780 C CA . ALA A 1 92 ? -4.014 4.707 4.504 1.00 94.50 92 ALA A CA 1
ATOM 781 C C . ALA A 1 92 ? -2.999 4.811 5.651 1.00 94.50 92 ALA A C 1
ATOM 783 O O . ALA A 1 92 ? -2.709 5.915 6.092 1.00 94.50 92 ALA A O 1
ATOM 784 N N . GLN A 1 93 ? -2.460 3.697 6.152 1.00 93.25 93 GLN A N 1
ATOM 785 C CA . GLN A 1 93 ? -1.410 3.736 7.170 1.00 93.25 93 GLN A CA 1
ATOM 786 C C . GLN A 1 93 ? -0.057 4.129 6.547 1.00 93.25 93 GLN A C 1
ATOM 788 O O . GLN A 1 93 ? 0.136 3.963 5.342 1.00 93.25 93 GLN A O 1
ATOM 793 N N . PRO A 1 94 ? 0.913 4.602 7.348 1.00 91.69 94 PRO A N 1
ATOM 794 C CA . PRO A 1 94 ? 2.286 4.837 6.891 1.00 91.69 94 PRO A CA 1
ATOM 795 C C . PRO A 1 94 ? 3.132 3.552 6.810 1.00 91.69 94 PRO A C 1
ATOM 797 O O . PRO A 1 94 ? 4.318 3.605 6.514 1.00 91.69 94 PRO A O 1
ATOM 800 N N . THR A 1 95 ? 2.569 2.379 7.124 1.00 93.06 95 THR A N 1
ATOM 801 C CA . THR A 1 95 ? 3.321 1.118 7.194 1.00 93.06 95 THR A CA 1
ATOM 802 C C . THR A 1 95 ? 2.462 -0.109 6.882 1.00 93.06 95 THR A C 1
ATOM 804 O O . THR A 1 95 ? 1.288 -0.162 7.255 1.00 93.06 95 THR A O 1
ATOM 807 N N . LEU A 1 96 ? 3.062 -1.144 6.278 1.00 95.12 96 LEU A N 1
ATOM 808 C CA . LEU A 1 96 ? 2.428 -2.464 6.140 1.00 95.12 96 LEU A CA 1
ATOM 809 C C . LEU A 1 96 ? 2.434 -3.281 7.440 1.00 95.12 96 LEU A C 1
ATOM 811 O O . LEU A 1 96 ? 1.763 -4.310 7.505 1.00 95.12 96 LEU A O 1
ATOM 815 N N . THR A 1 97 ? 3.118 -2.836 8.498 1.00 96.00 97 THR A N 1
ATOM 816 C CA . THR A 1 97 ? 3.061 -3.506 9.809 1.00 96.00 97 THR A CA 1
ATOM 817 C C . THR A 1 97 ? 1.617 -3.641 10.300 1.00 96.00 97 THR A C 1
ATOM 819 O O . THR A 1 97 ? 1.247 -4.696 10.802 1.00 96.00 97 THR A O 1
ATOM 822 N N . PHE A 1 98 ? 0.765 -2.641 10.040 1.00 95.56 98 PHE A N 1
ATOM 823 C CA . PHE A 1 98 ? -0.654 -2.696 10.396 1.00 95.56 98 PHE A CA 1
ATOM 824 C C . PHE A 1 98 ? -1.409 -3.826 9.676 1.00 95.56 98 PHE A C 1
ATOM 826 O O . PHE A 1 98 ? -2.254 -4.479 10.282 1.00 95.56 98 PHE A O 1
ATOM 833 N N . LEU A 1 99 ? -1.079 -4.110 8.406 1.00 96.69 99 LEU A N 1
ATOM 834 C CA . LEU A 1 99 ? -1.622 -5.272 7.693 1.00 96.69 99 LEU A CA 1
ATOM 835 C C . LEU A 1 99 ? -1.208 -6.565 8.393 1.00 96.69 99 LEU A C 1
ATOM 837 O O . LEU A 1 99 ? -2.064 -7.396 8.679 1.00 96.69 99 LEU A O 1
ATOM 841 N N . ARG A 1 100 ? 0.087 -6.731 8.686 1.00 96.50 100 ARG A N 1
ATOM 842 C CA . ARG A 1 100 ? 0.600 -7.923 9.375 1.00 96.50 100 ARG A CA 1
ATOM 843 C C . ARG A 1 100 ? -0.093 -8.113 10.720 1.00 96.50 100 ARG A C 1
ATOM 845 O O . ARG A 1 100 ? -0.592 -9.203 10.994 1.00 96.50 100 ARG A O 1
ATOM 852 N N . ASP A 1 101 ? -0.155 -7.064 11.534 1.00 96.25 101 ASP A N 1
ATOM 853 C CA . ASP A 1 101 ? -0.778 -7.102 12.860 1.00 96.25 101 ASP A CA 1
ATOM 854 C C . ASP A 1 101 ? -2.266 -7.460 12.751 1.00 96.25 101 ASP A C 1
ATOM 856 O O . ASP A 1 101 ? -2.773 -8.282 13.516 1.00 96.25 101 ASP A O 1
ATOM 860 N N . TYR A 1 102 ? -2.966 -6.916 11.752 1.00 95.12 102 TYR A N 1
ATOM 861 C CA . TYR A 1 102 ? -4.360 -7.259 11.486 1.00 95.12 102 TYR A CA 1
ATOM 862 C C . TYR A 1 102 ? -4.511 -8.728 11.065 1.00 95.12 102 TYR A C 1
ATOM 864 O O . TYR A 1 102 ? -5.373 -9.448 11.569 1.00 95.12 102 TYR A O 1
ATOM 872 N N . MET A 1 103 ? -3.632 -9.223 10.188 1.00 95.00 103 MET A N 1
ATOM 873 C CA . MET A 1 103 ? -3.628 -10.624 9.764 1.00 95.00 103 MET A CA 1
ATOM 874 C C . MET A 1 103 ? -3.323 -11.589 10.916 1.00 95.00 103 MET A C 1
ATOM 876 O O . MET A 1 103 ? -3.833 -12.709 10.893 1.00 95.00 103 MET A O 1
ATOM 880 N N . ARG A 1 104 ? -2.564 -11.159 11.930 1.00 94.94 104 ARG A N 1
ATOM 881 C CA . ARG A 1 104 ? -2.287 -11.908 13.166 1.00 94.94 104 ARG A CA 1
ATOM 882 C C . ARG A 1 104 ? -3.382 -11.797 14.233 1.00 94.94 104 ARG A C 1
ATOM 884 O O . ARG A 1 104 ? -3.264 -12.453 15.263 1.00 94.94 104 ARG A O 1
ATOM 891 N N . SER A 1 105 ? -4.440 -11.016 13.998 1.00 92.81 105 SER A N 1
ATOM 892 C CA . SER A 1 105 ? -5.438 -10.667 15.025 1.00 92.81 105 SER A CA 1
ATOM 893 C C . SER A 1 105 ? -4.814 -9.963 16.241 1.00 92.81 105 SER A C 1
ATOM 895 O O . SER A 1 105 ? -5.218 -10.185 17.379 1.00 92.81 105 SER A O 1
ATOM 897 N N . TRP A 1 106 ? -3.785 -9.141 16.036 1.00 94.19 106 TRP A N 1
ATOM 898 C CA . TRP A 1 106 ? -3.195 -8.316 17.099 1.00 94.19 106 TRP A CA 1
ATOM 899 C C . TRP A 1 106 ? -3.860 -6.943 17.205 1.00 94.19 106 TRP A C 1
ATOM 901 O O . TRP A 1 106 ? -3.837 -6.332 18.268 1.00 94.19 106 TRP A O 1
ATOM 911 N N . VAL A 1 107 ? -4.489 -6.475 16.124 1.00 93.25 107 VAL A N 1
ATOM 912 C CA . VAL A 1 107 ? -5.231 -5.208 16.069 1.00 93.25 107 VAL A CA 1
ATOM 913 C C . VAL A 1 107 ? -6.626 -5.416 15.485 1.00 93.25 107 VAL A C 1
ATOM 915 O O . VAL A 1 107 ? -6.860 -6.370 14.745 1.00 93.25 107 VAL A O 1
ATOM 918 N N . LEU A 1 108 ? -7.531 -4.475 15.778 1.00 91.19 108 LEU A N 1
ATOM 919 C CA . LEU A 1 108 ? -8.930 -4.475 15.326 1.00 91.19 108 LEU A CA 1
ATOM 920 C C . LEU A 1 108 ? -9.729 -5.707 15.789 1.00 91.19 108 LEU A C 1
ATOM 922 O O . LEU A 1 108 ? -10.556 -6.235 15.046 1.00 91.19 108 LEU A O 1
ATOM 926 N N . ASN A 1 109 ? -9.475 -6.162 17.018 1.00 88.00 109 ASN A N 1
ATOM 927 C CA . ASN A 1 109 ? -10.161 -7.316 17.603 1.00 88.00 109 ASN A CA 1
ATOM 928 C C . ASN A 1 109 ? -11.544 -6.960 18.164 1.00 88.00 109 ASN A C 1
ATOM 930 O O . ASN A 1 109 ? -12.385 -7.842 18.328 1.00 88.00 109 ASN A O 1
ATOM 934 N N . SER A 1 110 ? -11.791 -5.678 18.443 1.00 90.31 110 SER A N 1
ATOM 935 C CA . SER A 1 110 ? -13.086 -5.170 18.886 1.00 90.31 110 SER A CA 1
ATOM 936 C C . SER A 1 110 ? -13.663 -4.136 17.915 1.00 90.31 110 SER A C 1
ATOM 938 O O . SER A 1 110 ? -12.945 -3.473 17.161 1.00 90.31 110 SER A O 1
ATOM 940 N N . ASN A 1 111 ? -14.984 -3.943 17.973 1.00 89.00 111 ASN A N 1
ATOM 941 C CA . ASN A 1 111 ? -15.649 -2.875 17.221 1.00 89.00 111 ASN A CA 1
ATOM 942 C C . ASN A 1 111 ? -15.135 -1.485 17.629 1.00 89.00 111 ASN A C 1
ATOM 944 O O . ASN A 1 111 ? -15.061 -0.595 16.788 1.00 89.00 111 ASN A O 1
ATOM 948 N N . ILE A 1 112 ? -14.746 -1.303 18.895 1.00 92.00 112 ILE A N 1
ATOM 949 C CA . ILE A 1 112 ? -14.197 -0.037 19.396 1.00 92.00 112 ILE A CA 1
ATOM 950 C C . ILE A 1 112 ? -12.849 0.253 18.730 1.00 92.00 112 ILE A C 1
ATOM 952 O O . ILE A 1 112 ? -12.657 1.356 18.225 1.00 92.00 112 ILE A O 1
ATOM 956 N N . ASP A 1 113 ? -11.960 -0.741 18.637 1.00 92.44 113 ASP A N 1
ATOM 957 C CA . ASP A 1 113 ? -10.667 -0.594 17.950 1.00 92.44 113 ASP A CA 1
ATOM 958 C C . ASP A 1 113 ? -10.857 -0.239 16.473 1.00 92.44 113 ASP A C 1
ATOM 960 O O . ASP A 1 113 ? -10.148 0.607 15.923 1.00 92.44 113 ASP A O 1
ATOM 964 N N . LEU A 1 114 ? -11.848 -0.871 15.835 1.00 91.56 114 LEU A N 1
ATOM 965 C CA . LEU A 1 114 ? -12.218 -0.589 14.456 1.00 91.56 114 LEU A CA 1
ATOM 966 C C . LEU A 1 114 ? -12.680 0.856 14.282 1.00 91.56 114 LEU A C 1
ATOM 968 O O . LEU A 1 114 ? -12.165 1.562 13.412 1.00 91.56 114 LEU A O 1
ATOM 972 N N . PHE A 1 115 ? -13.612 1.316 15.117 1.00 92.50 115 PHE A N 1
ATOM 973 C CA . PHE A 1 115 ? -14.079 2.697 15.073 1.00 92.50 115 PHE A CA 1
ATOM 974 C C . PHE A 1 115 ? -12.949 3.682 15.358 1.00 92.50 115 PHE A C 1
ATOM 976 O O . PHE A 1 115 ? -12.798 4.637 14.602 1.00 92.50 115 PHE A O 1
ATOM 983 N N . ALA A 1 116 ? -12.094 3.417 16.347 1.00 93.75 116 ALA A N 1
ATOM 984 C CA . ALA A 1 116 ? -10.930 4.246 16.643 1.00 93.75 116 ALA A CA 1
ATOM 985 C C . ALA A 1 116 ? -9.980 4.359 15.436 1.00 93.75 116 ALA A C 1
ATOM 987 O O . ALA A 1 116 ? -9.515 5.448 15.098 1.00 93.75 116 ALA A O 1
ATOM 988 N N . ALA A 1 117 ? -9.716 3.260 14.725 1.00 94.00 117 ALA A N 1
ATOM 989 C CA . ALA A 1 117 ? -8.887 3.293 13.522 1.00 94.00 117 ALA A CA 1
ATOM 990 C C . ALA A 1 117 ? -9.538 4.097 12.380 1.00 94.00 117 ALA A C 1
ATOM 992 O O . ALA A 1 117 ? -8.864 4.888 11.717 1.00 94.00 117 ALA A O 1
ATOM 993 N N . PHE A 1 118 ? -10.854 3.969 12.181 1.00 94.31 118 PHE A N 1
ATOM 994 C CA . PHE A 1 118 ? -11.584 4.799 11.216 1.00 94.31 118 PHE A CA 1
ATOM 995 C C . PHE A 1 118 ? -11.633 6.274 11.611 1.00 94.31 118 PHE A C 1
ATOM 997 O O . PHE A 1 118 ? -11.591 7.126 10.722 1.00 94.31 118 PHE A O 1
ATOM 1004 N N . VAL A 1 119 ? -11.705 6.579 12.907 1.00 93.25 119 VAL A N 1
ATOM 1005 C CA . VAL A 1 119 ? -11.658 7.952 13.411 1.00 93.25 119 VAL A CA 1
ATOM 1006 C C . VAL A 1 119 ? -10.309 8.579 13.106 1.00 93.25 119 VAL A C 1
ATOM 1008 O O . VAL A 1 119 ? -10.279 9.633 12.479 1.00 93.25 119 VAL A O 1
ATOM 1011 N N . ARG A 1 120 ? -9.200 7.903 13.432 1.00 93.44 120 ARG A N 1
ATOM 1012 C CA . ARG A 1 120 ? -7.847 8.366 13.068 1.00 93.44 120 ARG A CA 1
ATOM 1013 C C . ARG A 1 120 ? -7.691 8.590 11.567 1.00 93.44 120 ARG A C 1
ATOM 1015 O O . ARG A 1 120 ? -6.975 9.489 11.142 1.00 93.44 120 ARG A O 1
ATOM 1022 N N . TRP A 1 121 ? -8.363 7.771 10.758 1.00 93.56 121 TRP A N 1
ATOM 1023 C CA . TRP A 1 121 ? -8.244 7.867 9.313 1.00 93.56 121 TRP A CA 1
ATOM 1024 C C . TRP A 1 121 ? -9.090 8.971 8.682 1.00 93.56 121 TRP A C 1
ATOM 1026 O O . TRP A 1 121 ? -8.535 9.826 8.005 1.00 93.56 121 TRP A O 1
ATOM 1036 N N . ARG A 1 122 ? -10.417 8.948 8.836 1.00 92.19 122 ARG A N 1
ATOM 1037 C CA . ARG A 1 122 ? -11.323 9.721 7.962 1.00 92.19 122 ARG A CA 1
ATOM 1038 C C . ARG A 1 122 ? -12.359 10.575 8.685 1.00 92.19 122 ARG A C 1
ATOM 1040 O O . ARG A 1 122 ? -13.180 11.194 8.009 1.00 92.19 122 ARG A O 1
ATOM 1047 N N . TYR A 1 123 ? -12.400 10.551 10.017 1.00 90.00 123 TYR A N 1
ATOM 1048 C CA . TYR A 1 123 ? -13.351 11.388 10.748 1.00 90.00 123 TYR A CA 1
ATOM 1049 C C . TYR A 1 123 ? -12.988 12.858 10.558 1.00 90.00 123 TYR A C 1
ATOM 1051 O O . TYR A 1 123 ? -11.816 13.205 10.565 1.00 90.00 123 TYR A O 1
ATOM 1059 N N . VAL A 1 124 ? -13.983 13.710 10.337 1.00 86.62 124 VAL A N 1
ATOM 1060 C CA . VAL A 1 124 ? -13.787 15.159 10.238 1.00 86.62 124 VAL A CA 1
ATOM 1061 C C . VAL A 1 124 ? -14.461 15.757 11.466 1.00 86.62 124 VAL A C 1
ATOM 1063 O O . VAL A 1 124 ? -15.696 15.779 11.496 1.00 86.62 124 VAL A O 1
ATOM 1066 N N . PRO A 1 125 ? -13.688 16.171 12.486 1.00 82.25 125 PRO A N 1
ATOM 1067 C CA . PRO A 1 125 ? -14.244 16.819 13.664 1.00 82.25 125 PRO A CA 1
ATOM 1068 C C . PRO A 1 125 ? -15.010 18.088 13.294 1.00 82.25 125 PRO A C 1
ATOM 1070 O O . PRO A 1 125 ? -14.652 18.789 12.342 1.00 82.25 125 PRO A O 1
ATOM 1073 N N . LYS A 1 126 ? -16.084 18.378 14.029 1.00 84.31 126 LYS A N 1
ATOM 1074 C CA . LYS A 1 126 ? -16.863 19.604 13.840 1.00 84.31 126 LYS A CA 1
ATOM 1075 C C . LYS A 1 126 ? -16.274 20.734 14.681 1.00 84.31 126 LYS A C 1
ATOM 1077 O O . LYS A 1 126 ? -15.611 20.498 15.687 1.00 84.31 126 LYS A O 1
ATOM 1082 N N . ALA A 1 127 ? -16.555 21.975 14.285 1.00 75.44 127 ALA A N 1
ATOM 1083 C CA . ALA A 1 127 ? -16.244 23.133 15.118 1.00 75.44 127 ALA A CA 1
ATOM 1084 C C . ALA A 1 127 ? -16.971 22.996 16.470 1.00 75.44 127 ALA A C 1
ATOM 1086 O O . ALA A 1 127 ? -18.188 22.807 16.488 1.00 75.44 127 ALA A O 1
ATOM 1087 N N . GLY A 1 128 ? -16.221 23.059 17.575 1.00 77.81 128 GLY A N 1
ATOM 1088 C CA . GLY A 1 128 ? -16.730 22.834 18.935 1.00 77.81 128 GLY A CA 1
ATOM 1089 C C . GLY A 1 128 ? -16.440 21.449 19.527 1.00 77.81 128 GLY A C 1
ATOM 1090 O O . GLY A 1 128 ? -16.705 21.246 20.706 1.00 77.81 128 GLY A O 1
ATOM 1091 N N . ASP A 1 129 ? -15.849 20.527 18.759 1.00 81.19 129 ASP A N 1
ATOM 1092 C CA . ASP A 1 129 ? -15.397 19.217 19.262 1.00 81.19 129 ASP A CA 1
ATOM 1093 C C . ASP A 1 129 ? -14.003 19.277 19.937 1.00 81.19 129 ASP A C 1
ATOM 1095 O O . ASP A 1 129 ? -13.408 18.245 20.258 1.00 81.19 129 ASP A O 1
ATOM 1099 N N . GLU A 1 130 ? -13.453 20.478 20.124 1.00 81.38 130 GLU A N 1
ATOM 1100 C CA . GLU A 1 130 ? -12.109 20.707 20.662 1.00 81.38 130 GLU A CA 1
ATOM 1101 C C . GLU A 1 130 ? -11.969 20.126 22.078 1.00 81.38 130 GLU A C 1
ATOM 1103 O O . GLU A 1 130 ? -12.813 20.335 22.950 1.00 81.38 130 GLU A O 1
ATOM 1108 N N . GLY A 1 131 ? -10.899 19.360 22.308 1.00 79.56 131 GLY A N 1
ATOM 1109 C CA . GLY A 1 131 ? -10.649 18.676 23.581 1.00 79.56 131 GLY A CA 1
ATOM 1110 C C . GLY A 1 131 ? -11.473 17.401 23.810 1.00 79.56 131 GLY A C 1
ATOM 1111 O O . GLY A 1 131 ? -11.259 16.717 24.814 1.00 79.56 131 GLY A O 1
ATOM 1112 N N . LEU A 1 132 ? -12.380 17.032 22.895 1.00 86.81 132 LEU A N 1
ATOM 1113 C CA . LEU A 1 132 ? -13.095 15.757 22.966 1.00 86.81 132 LEU A CA 1
ATOM 1114 C C . LEU A 1 132 ? -12.218 14.585 22.509 1.00 86.81 132 LEU A C 1
ATOM 1116 O O . LEU A 1 132 ? -11.258 14.725 21.750 1.00 86.81 132 LEU A O 1
ATOM 1120 N N . GLN A 1 133 ? -12.593 13.386 22.953 1.00 88.25 133 GLN A N 1
ATOM 1121 C CA . GLN A 1 133 ? -12.027 12.135 22.460 1.00 88.25 133 GLN A CA 1
ATOM 1122 C C . GLN A 1 133 ? -13.119 11.280 21.827 1.00 88.25 133 GLN A C 1
ATOM 1124 O O . GLN A 1 133 ? -14.188 11.077 22.402 1.00 88.25 133 GLN A O 1
ATOM 1129 N N . PHE A 1 134 ? -12.823 10.717 20.661 1.00 86.75 134 PHE A N 1
ATOM 1130 C CA . PHE A 1 134 ? -13.744 9.875 19.904 1.00 86.75 134 PHE A CA 1
ATOM 1131 C C . PHE A 1 134 ? -13.223 8.441 19.902 1.00 86.75 134 PHE A C 1
ATOM 1133 O O . PHE A 1 134 ? -12.219 8.145 19.259 1.00 86.75 134 PHE A O 1
ATOM 1140 N N . PHE A 1 135 ? -13.882 7.538 20.636 1.00 88.38 135 PHE A N 1
ATOM 1141 C CA . PHE A 1 135 ? -13.436 6.142 20.797 1.00 88.38 135 PHE A CA 1
ATOM 1142 C C . PHE A 1 135 ? -11.972 6.028 21.278 1.00 88.38 135 PHE A C 1
ATOM 1144 O O . PHE A 1 135 ? -11.204 5.205 20.785 1.00 88.38 135 PHE A O 1
ATOM 1151 N N . GLY A 1 136 ? -11.566 6.897 22.213 1.00 87.69 136 GLY A N 1
ATOM 1152 C CA . GLY A 1 136 ? -10.193 6.954 22.737 1.00 87.69 136 GLY A CA 1
ATOM 1153 C C . GLY A 1 136 ? -9.167 7.577 21.781 1.00 87.69 136 GLY A C 1
ATOM 1154 O O . GLY A 1 136 ? -7.966 7.502 22.032 1.00 87.69 136 GLY A O 1
ATOM 1155 N N . VAL A 1 137 ? -9.613 8.177 20.673 1.00 89.62 137 VAL A N 1
ATOM 1156 C CA . VAL A 1 137 ? -8.766 8.962 19.767 1.00 89.62 137 VAL A CA 1
ATOM 1157 C C . VAL A 1 137 ? -8.868 10.440 20.150 1.00 89.62 137 VAL A C 1
ATOM 1159 O O . VAL A 1 137 ? -9.981 10.971 20.128 1.00 89.62 137 VAL A O 1
ATOM 1162 N N . PRO A 1 138 ? -7.746 11.109 20.477 1.00 89.12 138 PRO A N 1
ATOM 1163 C CA . PRO A 1 138 ? -7.724 12.553 20.698 1.00 89.12 138 PRO A CA 1
ATOM 1164 C C . PRO A 1 138 ? -8.189 13.332 19.465 1.00 89.12 138 PRO A C 1
ATOM 1166 O O . PRO A 1 138 ? -7.926 12.907 18.335 1.00 89.12 138 PRO A O 1
ATOM 1169 N N . TYR A 1 139 ? -8.854 14.467 19.684 1.00 86.81 139 TYR A N 1
ATOM 1170 C CA . TYR A 1 139 ? -9.327 15.375 18.635 1.00 86.81 139 TYR A CA 1
ATOM 1171 C C . TYR A 1 139 ? -8.236 15.695 17.599 1.00 86.81 139 TYR A C 1
ATOM 1173 O O . TYR A 1 139 ? -8.486 15.634 16.398 1.00 86.81 139 TYR A O 1
ATOM 1181 N N . GLU A 1 140 ? -7.006 15.931 18.054 1.00 85.75 140 GLU A N 1
ATOM 1182 C CA . GLU A 1 140 ? -5.850 16.330 17.242 1.00 85.75 140 GLU A CA 1
ATOM 1183 C C . GLU A 1 140 ? -5.368 15.229 16.290 1.00 85.75 140 GLU A C 1
ATOM 1185 O O . GLU A 1 140 ? -4.627 15.500 15.355 1.00 85.75 140 GLU A O 1
ATOM 1190 N N . MET A 1 141 ? -5.760 13.978 16.540 1.00 87.06 141 MET A N 1
ATOM 1191 C CA . MET A 1 141 ? -5.393 12.814 15.728 1.00 87.06 141 MET A CA 1
ATOM 1192 C C . MET A 1 141 ? -6.547 12.354 14.833 1.00 87.06 141 MET A C 1
ATOM 1194 O O . MET A 1 141 ? -6.391 11.426 14.032 1.00 87.06 141 MET A O 1
ATOM 1198 N N . ALA A 1 142 ? -7.732 12.937 15.005 1.00 89.62 142 ALA A N 1
ATOM 1199 C CA . ALA A 1 142 ? -8.931 12.504 14.323 1.00 89.62 142 ALA A CA 1
ATOM 1200 C C . ALA A 1 142 ? -8.923 12.995 12.868 1.00 89.62 142 ALA A C 1
ATOM 1202 O O . ALA A 1 142 ? -8.916 14.187 12.579 1.00 89.62 142 ALA A O 1
ATOM 1203 N N . GLY A 1 143 ? -8.924 12.044 11.935 1.00 89.12 143 GLY A N 1
ATOM 1204 C CA . GLY A 1 143 ? -8.897 12.319 10.504 1.00 89.12 143 GLY A CA 1
ATOM 1205 C C . GLY A 1 143 ? -7.536 12.675 9.933 1.00 89.12 143 GLY A C 1
ATOM 1206 O O . GLY A 1 143 ? -7.474 12.970 8.744 1.00 89.12 143 GLY A O 1
ATOM 1207 N N . GLU A 1 144 ? -6.465 12.662 10.719 1.00 89.69 144 GLU A N 1
ATOM 1208 C CA . GLU A 1 144 ? -5.154 13.133 10.270 1.00 89.69 144 GLU A CA 1
ATOM 1209 C C . GLU A 1 144 ? -4.522 12.239 9.191 1.00 89.69 144 GLU A C 1
ATOM 1211 O O . GLU A 1 144 ? -3.886 12.737 8.261 1.00 89.69 144 GLU A O 1
ATOM 1216 N N . LEU A 1 145 ? -4.774 10.923 9.213 1.00 91.50 145 LEU A N 1
ATOM 1217 C CA . LEU A 1 145 ? -4.150 10.006 8.244 1.00 91.50 145 LEU A CA 1
ATOM 1218 C C . LEU A 1 145 ? -4.666 10.170 6.804 1.00 91.50 145 LEU A C 1
ATOM 1220 O O . LEU A 1 145 ? -4.103 9.571 5.889 1.00 91.50 145 LEU A O 1
ATOM 1224 N N . GLN A 1 146 ? -5.750 10.920 6.568 1.00 91.44 146 GLN A N 1
ATOM 1225 C CA . GLN A 1 146 ? -6.232 11.173 5.203 1.00 91.44 146 GLN A CA 1
ATOM 1226 C C . GLN A 1 146 ? -5.505 12.326 4.502 1.00 91.44 146 GLN A C 1
ATOM 1228 O O . GLN A 1 146 ? -5.801 12.578 3.332 1.00 91.44 146 GLN A O 1
ATOM 1233 N N . PHE A 1 147 ? -4.613 13.043 5.188 1.00 91.88 147 PHE A N 1
ATOM 1234 C CA . PHE A 1 147 ? -3.941 14.230 4.665 1.00 91.88 147 PHE A CA 1
ATOM 1235 C C . PHE A 1 147 ? -2.435 14.019 4.496 1.00 91.88 147 PHE A C 1
ATOM 1237 O O . PHE A 1 147 ? -1.846 13.113 5.089 1.00 91.88 147 PHE A O 1
ATOM 1244 N N . GLU A 1 148 ? -1.815 14.844 3.650 1.00 90.75 148 GLU A N 1
ATOM 1245 C CA . GLU A 1 148 ? -0.354 14.896 3.543 1.00 90.75 148 GLU A CA 1
ATOM 1246 C C . GLU A 1 148 ? 0.292 15.157 4.912 1.00 90.75 148 GLU A C 1
ATOM 1248 O O . GLU A 1 148 ? -0.332 15.706 5.821 1.00 90.75 148 GLU A O 1
ATOM 1253 N N . GLY A 1 149 ? 1.532 14.704 5.088 1.00 86.69 149 GLY A N 1
ATOM 1254 C CA . GLY A 1 149 ? 2.202 14.712 6.390 1.00 86.69 149 GLY A CA 1
ATOM 1255 C C . GLY A 1 149 ? 1.641 13.680 7.369 1.00 86.69 149 GLY A C 1
ATOM 1256 O O . GLY A 1 149 ? 2.102 13.620 8.504 1.00 86.69 149 GLY A O 1
ATOM 1257 N N . TYR A 1 150 ? 0.630 12.889 6.977 1.00 87.50 150 TYR A N 1
ATOM 1258 C CA . TYR A 1 150 ? -0.171 12.091 7.911 1.00 87.50 150 TYR A CA 1
ATOM 1259 C C . TYR A 1 150 ? -0.727 12.946 9.066 1.00 87.50 150 TYR A C 1
ATOM 1261 O O . TYR A 1 150 ? -0.795 12.493 10.209 1.00 87.50 150 TYR A O 1
ATOM 1269 N N . GLY A 1 151 ? -1.056 14.207 8.750 1.00 78.19 151 GLY A N 1
ATOM 1270 C CA . GLY A 1 151 ? -1.516 15.236 9.683 1.00 78.19 151 GLY A CA 1
ATOM 1271 C C . GLY A 1 151 ? -0.445 15.840 10.588 1.00 78.19 151 GLY A C 1
ATOM 1272 O O . GLY A 1 151 ? -0.763 16.657 11.450 1.00 78.19 151 GLY A O 1
ATOM 1273 N N . ARG A 1 152 ? 0.833 15.491 10.396 1.00 78.06 152 ARG A N 1
ATOM 1274 C CA . ARG A 1 152 ? 1.932 16.222 11.031 1.00 78.06 152 ARG A CA 1
ATOM 1275 C C . ARG A 1 152 ? 2.060 17.607 10.387 1.00 78.06 152 ARG A C 1
ATOM 1277 O O . ARG A 1 152 ? 2.045 17.693 9.156 1.00 78.06 152 ARG A O 1
ATOM 1284 N N . PRO A 1 153 ? 2.207 18.680 11.179 1.00 64.44 153 PRO A N 1
ATOM 1285 C CA . PRO A 1 153 ? 2.475 20.003 10.632 1.00 64.44 153 PRO A CA 1
ATOM 1286 C C . PRO A 1 153 ? 3.827 19.997 9.904 1.00 64.44 153 PRO A C 1
ATOM 1288 O O . PRO A 1 153 ? 4.803 19.453 10.425 1.00 64.44 153 PRO A O 1
ATOM 1291 N N . ARG A 1 154 ? 3.913 20.611 8.714 1.00 59.34 154 ARG A N 1
ATOM 1292 C CA . ARG A 1 154 ? 5.216 20.868 8.081 1.00 59.34 154 ARG A CA 1
ATOM 1293 C C . ARG A 1 154 ? 6.007 21.821 8.976 1.00 59.34 154 ARG A C 1
ATOM 1295 O O . ARG A 1 154 ? 5.454 22.782 9.505 1.00 59.34 154 ARG A O 1
ATOM 1302 N N . SER A 1 155 ? 7.305 21.563 9.139 1.00 51.97 155 SER A N 1
ATOM 1303 C CA . SER A 1 155 ? 8.126 22.164 10.201 1.00 51.97 155 SER A CA 1
ATOM 1304 C C . SER A 1 155 ? 8.187 23.700 10.223 1.00 51.97 155 SER A C 1
ATOM 1306 O O . SER A 1 155 ? 8.657 24.249 11.211 1.00 51.97 155 SER A O 1
ATOM 1308 N N . ASN A 1 156 ? 7.736 24.410 9.180 1.00 47.78 156 ASN A N 1
ATOM 1309 C CA . ASN A 1 156 ? 7.996 25.845 9.010 1.00 47.78 156 ASN A CA 1
ATOM 1310 C C . ASN A 1 156 ? 6.753 26.702 8.665 1.00 47.78 156 ASN A C 1
ATOM 1312 O O . ASN A 1 156 ? 6.905 27.865 8.289 1.00 47.78 156 ASN A O 1
ATOM 1316 N N . GLY A 1 157 ? 5.530 26.174 8.769 1.00 44.59 157 GLY A N 1
ATOM 1317 C CA . GLY A 1 157 ? 4.312 26.899 8.388 1.00 44.59 157 GLY A CA 1
ATOM 1318 C C . GLY A 1 157 ? 3.692 27.706 9.530 1.00 44.59 157 GLY A C 1
ATOM 1319 O O . GLY A 1 157 ? 2.920 27.172 10.321 1.00 44.59 157 GLY A O 1
ATOM 1320 N N . VAL A 1 158 ? 3.969 29.012 9.604 1.00 38.41 158 VAL A N 1
ATOM 1321 C CA . VAL A 1 158 ? 3.153 29.954 10.394 1.00 38.41 158 VAL A CA 1
ATOM 1322 C C . VAL A 1 158 ? 1.823 30.148 9.659 1.00 38.41 158 VAL A C 1
ATOM 1324 O O . VAL A 1 158 ? 1.726 30.947 8.731 1.00 38.41 158 VAL A O 1
ATOM 1327 N N . GLY A 1 159 ? 0.806 29.378 10.039 1.00 46.69 159 GLY A N 1
ATOM 1328 C CA . GLY A 1 159 ? -0.548 29.473 9.490 1.00 46.69 159 GLY A CA 1
ATOM 1329 C C . GLY A 1 159 ? -1.245 28.118 9.395 1.00 46.69 159 GLY A C 1
ATOM 1330 O O . GLY A 1 159 ? -0.610 27.069 9.402 1.00 46.69 159 GLY A O 1
ATOM 1331 N N . MET A 1 160 ? -2.576 28.137 9.306 1.00 49.94 160 MET A N 1
ATOM 1332 C CA . MET A 1 160 ? -3.391 26.937 9.110 1.00 49.94 160 MET A CA 1
ATOM 1333 C C . MET A 1 160 ? -3.181 26.427 7.678 1.00 49.94 160 MET A C 1
ATOM 1335 O O . MET A 1 160 ? -3.871 26.845 6.748 1.00 49.94 160 MET A O 1
ATOM 1339 N N . GLU A 1 161 ? -2.159 25.591 7.479 1.00 58.38 161 GLU A N 1
ATOM 1340 C CA . GLU A 1 161 ? -1.835 25.030 6.168 1.00 58.38 161 GLU A CA 1
ATOM 1341 C C . GLU A 1 161 ? -3.046 24.292 5.580 1.00 58.38 161 GLU A C 1
ATOM 1343 O O . GLU A 1 161 ? -3.779 23.567 6.262 1.00 58.38 161 GLU A O 1
ATOM 1348 N N . ARG A 1 162 ? -3.276 24.482 4.277 1.00 63.75 162 ARG A N 1
ATOM 1349 C CA . ARG A 1 162 ? -4.371 23.825 3.563 1.00 63.75 162 ARG A CA 1
ATOM 1350 C C . ARG A 1 162 ? -4.131 22.315 3.567 1.00 63.75 162 ARG A C 1
ATOM 1352 O O . ARG A 1 162 ? -3.276 21.827 2.836 1.00 63.75 162 ARG A O 1
ATOM 1359 N N . LYS A 1 163 ? -4.927 21.573 4.340 1.00 77.56 163 LYS A N 1
ATOM 1360 C CA . LYS A 1 163 ? -4.880 20.105 4.386 1.00 77.56 163 LYS A CA 1
ATOM 1361 C C . LYS A 1 163 ? -5.207 19.506 3.010 1.00 77.56 163 LYS A C 1
ATOM 1363 O O . LYS A 1 163 ? -6.358 19.512 2.567 1.00 77.56 163 LYS A O 1
ATOM 1368 N N . VAL A 1 164 ? -4.187 19.001 2.318 1.00 88.62 164 VAL A N 1
ATOM 1369 C CA . VAL A 1 164 ? -4.323 18.295 1.034 1.00 88.62 164 VAL A CA 1
ATOM 1370 C C . VAL A 1 164 ? -4.563 16.816 1.313 1.00 88.62 164 VAL A C 1
ATOM 1372 O O . VAL A 1 164 ? -3.846 16.218 2.111 1.00 88.62 164 VAL A O 1
ATOM 1375 N N . LYS A 1 165 ? -5.574 16.209 0.677 1.00 91.88 165 LYS A N 1
ATOM 1376 C CA . LYS A 1 165 ? -5.842 14.771 0.838 1.00 91.88 165 LYS A CA 1
ATOM 1377 C C . LYS A 1 165 ? -4.706 13.941 0.250 1.00 91.88 165 LYS A C 1
ATOM 1379 O O . LYS A 1 165 ? -4.327 14.141 -0.901 1.00 91.88 165 LYS A O 1
ATOM 1384 N N . LEU A 1 166 ? -4.217 12.981 1.021 1.00 93.69 166 LEU A N 1
ATOM 1385 C CA . LEU A 1 166 ? -3.181 12.049 0.606 1.00 93.69 166 LEU A CA 1
ATOM 1386 C C . LEU A 1 166 ? -3.792 10.929 -0.244 1.00 93.69 166 LEU A C 1
ATOM 1388 O O . LEU A 1 166 ? -4.731 10.246 0.174 1.00 93.69 166 LEU A O 1
ATOM 1392 N N . VAL A 1 167 ? -3.255 10.729 -1.443 1.00 95.25 167 VAL A N 1
ATOM 1393 C CA . VAL A 1 167 ? -3.647 9.647 -2.347 1.00 95.25 167 VAL A CA 1
ATOM 1394 C C . VAL A 1 167 ? -3.032 8.353 -1.831 1.00 95.25 167 VAL A C 1
ATOM 1396 O O . VAL A 1 167 ? -1.822 8.271 -1.593 1.00 95.25 167 VAL A O 1
ATOM 1399 N N . ARG A 1 168 ? -3.862 7.325 -1.637 1.00 95.25 168 ARG A N 1
ATOM 1400 C CA . ARG A 1 168 ? -3.384 6.046 -1.102 1.00 95.25 168 ARG A CA 1
ATOM 1401 C C . ARG A 1 168 ? -2.541 5.293 -2.142 1.00 95.25 168 ARG A C 1
ATOM 1403 O O . ARG A 1 168 ? -2.805 5.411 -3.341 1.00 95.25 168 ARG A O 1
ATOM 1410 N N . PRO A 1 169 ? -1.580 4.456 -1.722 1.00 96.69 169 PRO A N 1
ATOM 1411 C CA . PRO A 1 169 ? -0.760 3.682 -2.652 1.00 96.69 169 PRO A CA 1
ATOM 1412 C C . PRO A 1 169 ? -1.566 2.733 -3.543 1.00 96.69 169 PRO A C 1
ATOM 1414 O O . PRO A 1 169 ? -1.230 2.577 -4.712 1.00 96.69 169 PRO A O 1
ATOM 1417 N N . ASP A 1 170 ? -2.660 2.149 -3.036 1.00 96.81 170 ASP A N 1
ATOM 1418 C CA . ASP A 1 170 ? -3.543 1.297 -3.843 1.00 96.81 170 ASP A CA 1
ATOM 1419 C C . ASP A 1 170 ? -4.211 2.075 -4.984 1.00 96.81 170 ASP A C 1
ATOM 1421 O O . ASP A 1 170 ? -4.344 1.562 -6.092 1.00 96.81 170 ASP A O 1
ATOM 1425 N N . GLU A 1 171 ? -4.582 3.333 -4.744 1.00 96.88 171 GLU A N 1
ATOM 1426 C CA . GLU A 1 171 ? -5.122 4.218 -5.781 1.00 96.88 171 GLU A CA 1
ATOM 1427 C C . GLU A 1 171 ? -4.049 4.628 -6.795 1.00 96.88 171 GLU A C 1
ATOM 1429 O O . GLU A 1 171 ? -4.323 4.649 -7.993 1.00 96.88 171 GLU A O 1
ATOM 1434 N N . LEU A 1 172 ? -2.827 4.921 -6.339 1.00 97.44 172 LEU A N 1
ATOM 1435 C CA . LEU A 1 172 ? -1.713 5.292 -7.218 1.00 97.44 172 LEU A CA 1
ATOM 1436 C C . LEU A 1 172 ? -1.351 4.171 -8.188 1.00 97.44 172 LEU A C 1
ATOM 1438 O O . LEU A 1 172 ? -1.197 4.428 -9.378 1.00 97.44 172 LEU A O 1
ATOM 1442 N N . VAL A 1 173 ? -1.261 2.935 -7.697 1.00 97.88 173 VAL A N 1
ATOM 1443 C CA . VAL A 1 173 ? -0.951 1.765 -8.528 1.00 97.88 173 VAL A CA 1
ATOM 1444 C C . VAL A 1 173 ? -2.004 1.567 -9.619 1.00 97.88 173 VAL A C 1
ATOM 1446 O O . VAL A 1 173 ? -1.650 1.330 -10.772 1.00 97.88 173 VAL A O 1
ATOM 1449 N N . LEU A 1 174 ? -3.290 1.719 -9.286 1.00 97.38 174 LEU A N 1
ATOM 1450 C CA . LEU A 1 174 ? -4.376 1.599 -10.262 1.00 97.38 174 LEU A CA 1
ATOM 1451 C C . LEU A 1 174 ? -4.356 2.729 -11.301 1.00 97.38 174 LEU A C 1
ATOM 1453 O O . LEU A 1 174 ? -4.511 2.460 -12.490 1.00 97.38 174 LEU A O 1
ATOM 1457 N N . ARG A 1 175 ? -4.114 3.976 -10.874 1.00 97.81 175 ARG A N 1
ATOM 1458 C CA . ARG A 1 175 ? -3.958 5.120 -11.791 1.00 97.81 175 ARG A CA 1
ATOM 1459 C C . ARG A 1 175 ? -2.778 4.927 -12.736 1.00 97.81 175 ARG A C 1
ATOM 1461 O O . ARG A 1 175 ? -2.869 5.263 -13.911 1.00 97.81 175 ARG A O 1
ATOM 1468 N N . GLU A 1 176 ? -1.669 4.394 -12.234 1.00 98.00 176 GLU A N 1
ATOM 1469 C CA . GLU A 1 176 ? -0.473 4.175 -13.042 1.00 98.00 176 GLU A CA 1
ATOM 1470 C C . GLU A 1 176 ? -0.644 3.021 -14.038 1.00 98.00 176 GLU A C 1
ATOM 1472 O O . GLU A 1 176 ? -0.200 3.139 -15.180 1.00 98.00 176 GLU A O 1
ATOM 1477 N N . MET A 1 177 ? -1.339 1.946 -13.647 1.00 97.81 177 MET A N 1
ATOM 1478 C CA . MET A 1 177 ? -1.769 0.891 -14.572 1.00 97.81 177 MET A CA 1
ATOM 1479 C C . MET A 1 177 ? -2.562 1.475 -15.745 1.00 9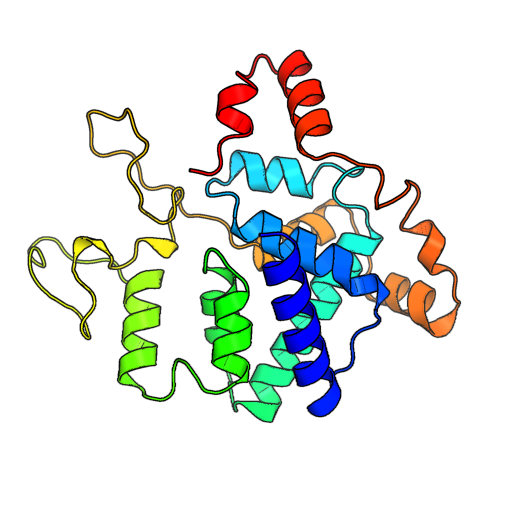7.81 177 MET A C 1
ATOM 1481 O O . MET A 1 177 ? -2.250 1.178 -16.898 1.00 97.81 177 MET A O 1
ATOM 1485 N N . GLU A 1 178 ? -3.570 2.299 -15.448 1.00 97.88 178 GLU A N 1
ATOM 1486 C CA . GLU A 1 178 ? -4.414 2.938 -16.461 1.00 97.88 178 GLU A CA 1
ATOM 1487 C C . GLU A 1 178 ? -3.592 3.872 -17.356 1.00 97.88 178 GLU A C 1
ATOM 1489 O O . GLU A 1 178 ? -3.647 3.763 -18.579 1.00 97.88 178 GLU A O 1
ATOM 1494 N N . ARG A 1 179 ? -2.745 4.723 -16.762 1.00 97.88 179 ARG A N 1
ATOM 1495 C CA . ARG A 1 179 ? -1.884 5.670 -17.489 1.00 97.88 179 ARG A CA 1
ATOM 1496 C C . ARG A 1 179 ? -0.956 4.982 -18.493 1.00 97.88 179 ARG A C 1
ATOM 1498 O O . ARG A 1 179 ? -0.677 5.541 -19.551 1.00 97.88 179 ARG A O 1
ATOM 1505 N N . ARG A 1 180 ? -0.439 3.801 -18.149 1.00 97.50 180 ARG A N 1
ATOM 1506 C CA . ARG A 1 180 ? 0.454 3.010 -19.009 1.00 97.50 180 ARG A CA 1
ATOM 1507 C C . ARG A 1 180 ? -0.291 2.085 -19.975 1.00 97.50 180 ARG A C 1
ATOM 1509 O O . ARG A 1 180 ? 0.356 1.453 -20.802 1.00 97.50 180 ARG A O 1
ATOM 1516 N N . GLY A 1 181 ? -1.619 1.987 -19.877 1.00 97.12 181 GLY A N 1
ATOM 1517 C CA . GLY A 1 181 ? -2.416 1.078 -20.702 1.00 97.12 181 GLY A CA 1
ATOM 1518 C C . GLY A 1 181 ? -2.088 -0.400 -20.464 1.00 97.12 181 GLY A C 1
ATOM 1519 O O . GLY A 1 181 ? -2.111 -1.192 -21.404 1.00 97.12 181 GLY A O 1
ATOM 1520 N N . LEU A 1 182 ? -1.736 -0.780 -19.229 1.00 97.50 182 LEU A N 1
ATOM 1521 C CA . LEU A 1 182 ? -1.327 -2.154 -18.922 1.00 97.50 182 LEU A CA 1
ATOM 1522 C C . LEU A 1 182 ? -2.537 -3.092 -18.849 1.00 97.50 182 LEU A C 1
ATOM 1524 O O . LEU A 1 182 ? -3.441 -2.903 -18.034 1.00 97.50 182 LEU A O 1
ATOM 1528 N N . CYS A 1 183 ? -2.515 -4.159 -19.647 1.00 97.19 183 CYS A N 1
ATOM 1529 C CA . CYS A 1 183 ? -3.518 -5.220 -19.602 1.00 97.19 183 CYS A CA 1
ATOM 1530 C C . CYS A 1 183 ? -3.105 -6.313 -18.605 1.00 97.19 183 CYS A C 1
ATOM 1532 O O . CYS A 1 183 ? -2.259 -7.160 -18.900 1.00 97.19 183 CYS A O 1
ATOM 1534 N N . MET A 1 184 ? -3.713 -6.317 -17.415 1.00 96.19 184 MET A N 1
ATOM 1535 C CA . MET A 1 184 ? -3.379 -7.269 -16.343 1.00 96.19 184 MET A CA 1
ATOM 1536 C C . MET A 1 184 ? -3.598 -8.731 -16.752 1.00 96.19 184 MET A C 1
ATOM 1538 O O . MET A 1 184 ? -2.859 -9.608 -16.311 1.00 96.19 184 MET A O 1
ATOM 1542 N N . GLN A 1 185 ? -4.587 -9.000 -17.606 1.00 96.69 185 GLN A N 1
ATOM 1543 C CA . GLN A 1 185 ? -4.896 -10.336 -18.114 1.00 96.69 185 GLN A CA 1
ATOM 1544 C C . GLN A 1 185 ? -3.774 -10.865 -19.015 1.00 96.69 185 GLN A C 1
ATOM 1546 O O . GLN A 1 185 ? -3.323 -11.998 -18.836 1.00 96.69 185 GLN A O 1
ATOM 1551 N N . ASP A 1 186 ? -3.288 -10.035 -19.941 1.00 97.19 186 ASP A N 1
ATOM 1552 C CA . ASP A 1 186 ? -2.161 -10.390 -20.807 1.00 97.19 186 ASP A CA 1
ATOM 1553 C C . ASP A 1 186 ? -0.888 -10.581 -19.989 1.00 97.19 186 ASP A C 1
ATOM 1555 O O . ASP A 1 186 ? -0.202 -11.588 -20.140 1.00 97.19 186 ASP A O 1
ATOM 1559 N N . MET A 1 187 ? -0.618 -9.673 -19.048 1.00 97.75 187 MET A N 1
ATOM 1560 C CA . MET A 1 187 ? 0.533 -9.798 -18.157 1.00 97.75 187 MET A CA 1
ATOM 1561 C C . MET A 1 187 ? 0.466 -11.082 -17.324 1.00 97.75 187 MET A C 1
ATOM 1563 O O . MET A 1 187 ? 1.475 -11.767 -17.189 1.00 97.75 187 MET A O 1
ATOM 1567 N N . TYR A 1 188 ? -0.710 -11.456 -16.808 1.00 96.38 188 TYR A N 1
ATOM 1568 C CA . TYR A 1 188 ? -0.890 -12.704 -16.065 1.00 96.38 188 TYR A CA 1
ATOM 1569 C C . TYR A 1 188 ? -0.562 -13.929 -16.924 1.00 96.38 188 TYR A C 1
ATOM 1571 O O . TYR A 1 188 ? 0.201 -14.795 -16.488 1.00 96.38 188 TYR A O 1
ATOM 1579 N N . ARG A 1 189 ? -1.086 -13.987 -18.158 1.00 97.00 189 ARG A N 1
ATOM 1580 C CA . ARG A 1 189 ? -0.748 -15.038 -19.130 1.00 97.00 189 ARG A CA 1
ATOM 1581 C C . ARG A 1 189 ? 0.760 -15.082 -19.366 1.00 97.00 189 ARG A C 1
ATOM 1583 O O . ARG A 1 189 ? 1.370 -16.147 -19.308 1.00 97.00 189 ARG A O 1
ATOM 1590 N N . ASP A 1 190 ? 1.370 -13.932 -19.593 1.00 97.19 190 ASP A N 1
ATOM 1591 C CA . ASP A 1 190 ? 2.772 -13.844 -19.970 1.00 97.19 190 ASP A CA 1
ATOM 1592 C C . ASP A 1 190 ? 3.705 -14.210 -18.801 1.00 97.19 190 ASP A C 1
ATOM 1594 O O . ASP A 1 190 ? 4.712 -14.885 -19.013 1.00 97.19 190 ASP A O 1
ATOM 1598 N N . PHE A 1 191 ? 3.358 -13.845 -17.562 1.00 95.75 191 PHE A N 1
ATOM 1599 C CA . PHE A 1 191 ? 4.109 -14.222 -16.361 1.00 95.75 191 PHE A CA 1
ATOM 1600 C C . PHE A 1 191 ? 3.967 -15.702 -16.005 1.00 95.75 191 PHE A C 1
ATOM 1602 O O . PHE A 1 191 ? 4.976 -16.360 -15.759 1.00 95.75 191 PHE A O 1
ATOM 1609 N N . PHE A 1 192 ? 2.736 -16.213 -15.939 1.00 94.62 192 PHE A N 1
ATOM 1610 C CA . PHE A 1 192 ? 2.460 -17.509 -15.312 1.00 94.62 192 PHE A CA 1
ATOM 1611 C C . PHE A 1 192 ? 2.232 -18.652 -16.296 1.00 94.62 192 PHE A C 1
ATOM 1613 O O . PHE A 1 192 ? 2.484 -19.798 -15.937 1.00 94.62 192 PHE A O 1
ATOM 1620 N N . LEU A 1 193 ? 1.768 -18.367 -17.516 1.00 95.19 193 LEU A N 1
ATOM 1621 C CA . LEU A 1 193 ? 1.462 -19.399 -18.513 1.00 95.19 193 LEU A CA 1
ATOM 1622 C C . LEU A 1 193 ? 2.564 -19.528 -19.567 1.00 95.19 193 LEU A C 1
ATOM 1624 O O . LEU A 1 193 ? 2.880 -20.638 -19.980 1.00 95.19 193 LEU A O 1
ATOM 1628 N N . LEU A 1 194 ? 3.158 -18.407 -19.995 1.00 95.44 194 LEU A N 1
ATOM 1629 C CA . LEU A 1 194 ? 4.149 -18.393 -21.081 1.00 95.44 194 LEU A CA 1
ATOM 1630 C C . LEU A 1 194 ? 5.600 -18.229 -20.611 1.00 95.44 194 LEU A C 1
ATOM 1632 O O . LEU A 1 194 ? 6.515 -18.421 -21.407 1.00 95.44 194 LEU A O 1
ATOM 1636 N N . GLY A 1 195 ? 5.836 -17.831 -19.356 1.00 92.12 195 GLY A N 1
ATOM 1637 C CA . GLY A 1 195 ? 7.188 -17.568 -18.842 1.00 92.12 195 GLY A CA 1
ATOM 1638 C C . GLY A 1 195 ? 7.904 -16.385 -19.515 1.00 92.12 195 GLY A C 1
ATOM 1639 O O . GLY A 1 195 ? 9.119 -16.254 -19.416 1.00 92.12 195 GLY A O 1
ATOM 1640 N N . GLN A 1 196 ? 7.165 -15.499 -2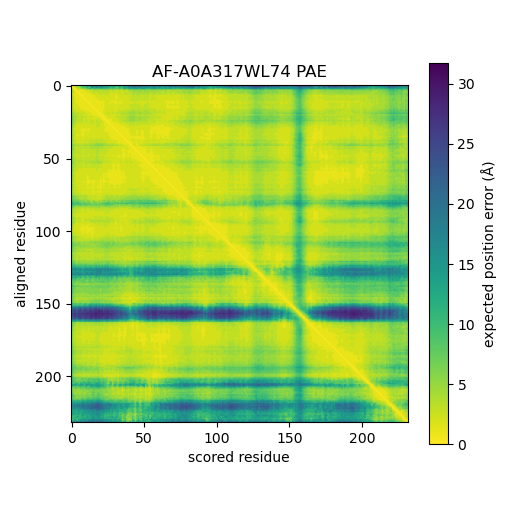0.187 1.00 93.62 196 GLN A N 1
ATOM 1641 C CA . GLN A 1 196 ? 7.672 -14.331 -20.920 1.00 93.62 196 GLN A CA 1
ATOM 1642 C C . GLN A 1 196 ? 7.684 -13.043 -20.082 1.00 93.62 196 GLN A C 1
ATOM 1644 O O . GLN A 1 196 ? 7.923 -11.954 -20.603 1.00 93.62 196 GLN A O 1
ATOM 1649 N N . GLY A 1 197 ? 7.444 -13.148 -18.775 1.00 90.94 197 GLY A N 1
ATOM 1650 C CA . GLY A 1 197 ? 7.330 -12.010 -17.863 1.00 90.94 197 GLY A CA 1
ATOM 1651 C C . GLY A 1 197 ? 8.557 -11.093 -17.784 1.00 90.94 197 GLY A C 1
ATOM 1652 O O . GLY A 1 197 ? 8.431 -9.929 -17.406 1.00 90.94 197 GLY A O 1
ATOM 1653 N N . GLY A 1 198 ? 9.739 -11.578 -18.180 1.00 91.50 198 GLY A N 1
ATOM 1654 C CA . GLY A 1 198 ? 10.973 -10.785 -18.205 1.00 91.50 198 GLY A CA 1
ATOM 1655 C C . GLY A 1 198 ? 10.879 -9.522 -19.068 1.00 91.50 198 GLY A C 1
ATOM 1656 O O . GLY A 1 198 ? 11.508 -8.521 -18.740 1.00 91.50 198 GLY A O 1
ATOM 1657 N N . LYS A 1 199 ? 10.0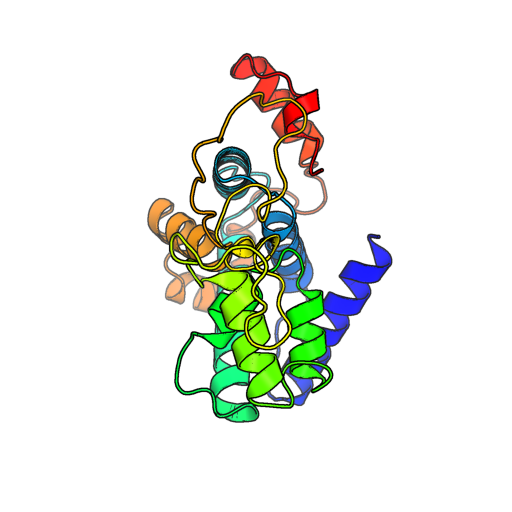27 -9.513 -20.105 1.00 93.94 199 LYS A N 1
ATOM 1658 C CA . LYS A 1 199 ? 9.833 -8.342 -20.981 1.00 93.94 199 LYS A CA 1
ATOM 1659 C C . LYS A 1 199 ? 9.289 -7.106 -20.256 1.00 93.94 199 LYS A C 1
ATOM 1661 O O . LYS A 1 199 ? 9.483 -5.992 -20.726 1.00 93.94 199 LYS A O 1
ATOM 1666 N N . TYR A 1 200 ? 8.640 -7.295 -19.106 1.00 95.38 200 TYR A N 1
ATOM 1667 C CA . TYR A 1 200 ? 8.119 -6.209 -18.271 1.00 95.38 200 TYR A CA 1
ATOM 1668 C C . TYR A 1 200 ? 9.145 -5.662 -17.270 1.00 95.38 200 TYR A C 1
ATOM 1670 O O . TYR A 1 200 ? 8.804 -4.810 -16.446 1.00 95.38 200 TYR A O 1
ATOM 1678 N N . PHE A 1 201 ? 10.385 -6.159 -17.333 1.00 93.81 201 PHE A N 1
ATOM 1679 C CA . PHE A 1 201 ? 11.519 -5.706 -16.537 1.00 93.81 201 PHE A CA 1
ATOM 1680 C C . PHE A 1 201 ? 12.728 -5.364 -17.426 1.00 93.81 201 PHE A C 1
ATOM 1682 O O . PHE A 1 201 ? 13.747 -6.053 -17.361 1.00 93.81 201 PHE A O 1
ATOM 1689 N N . PRO A 1 202 ? 12.640 -4.323 -18.277 1.00 87.94 202 PRO A N 1
ATOM 1690 C CA . PRO A 1 202 ? 13.741 -3.924 -19.158 1.00 87.94 202 PRO A CA 1
ATOM 1691 C C . PRO A 1 202 ? 15.006 -3.449 -18.420 1.00 87.94 202 PRO A C 1
ATOM 1693 O O . PRO A 1 202 ? 16.072 -3.391 -19.026 1.00 87.94 202 PRO A O 1
ATOM 1696 N N . VAL A 1 203 ? 14.907 -3.088 -17.136 1.00 86.19 203 VAL A N 1
ATOM 1697 C CA . VAL A 1 203 ? 16.024 -2.596 -16.316 1.00 86.19 203 VAL A CA 1
ATOM 1698 C C . VAL A 1 203 ? 16.215 -3.489 -15.090 1.00 86.19 203 VAL A C 1
ATOM 1700 O O . VAL A 1 203 ? 15.252 -3.990 -14.503 1.00 86.19 203 VAL A O 1
ATOM 1703 N N . GLU A 1 204 ? 17.461 -3.658 -14.646 1.00 84.38 204 GLU A N 1
ATOM 1704 C CA . GLU A 1 204 ? 17.761 -4.400 -13.424 1.00 84.38 204 GLU A CA 1
ATOM 1705 C C . GLU A 1 204 ? 17.082 -3.763 -12.200 1.00 84.38 204 GLU A C 1
ATOM 1707 O O . GLU A 1 204 ? 17.352 -2.625 -11.814 1.00 84.38 204 GLU A O 1
ATOM 1712 N N . ARG A 1 205 ? 16.191 -4.523 -11.554 1.00 79.44 205 ARG A N 1
ATOM 1713 C CA . ARG A 1 205 ? 15.305 -4.003 -10.500 1.00 79.44 205 ARG A CA 1
ATOM 1714 C C . ARG A 1 205 ? 16.038 -3.577 -9.221 1.00 79.44 205 ARG A C 1
ATOM 1716 O O . ARG A 1 205 ? 15.509 -2.744 -8.491 1.00 79.44 205 ARG A O 1
ATOM 1723 N N . MET A 1 206 ? 17.201 -4.167 -8.933 1.00 73.94 206 MET A N 1
ATOM 1724 C CA . MET A 1 206 ? 17.961 -3.962 -7.688 1.00 73.94 206 MET A CA 1
ATOM 1725 C C . MET A 1 206 ? 19.014 -2.847 -7.789 1.00 73.94 206 MET A C 1
ATOM 1727 O O . MET A 1 206 ? 19.489 -2.372 -6.761 1.00 73.94 206 MET A O 1
ATOM 1731 N N . GLY A 1 207 ? 19.369 -2.411 -9.003 1.00 70.25 207 GLY A N 1
ATOM 1732 C CA . GLY A 1 207 ? 20.410 -1.401 -9.234 1.00 70.25 207 GLY A CA 1
ATOM 1733 C C . GLY A 1 207 ? 19.931 0.053 -9.146 1.00 70.25 207 GLY A C 1
ATOM 1734 O O . GLY A 1 207 ? 20.747 0.975 -9.150 1.00 70.25 207 GLY A O 1
ATOM 1735 N N . VAL A 1 208 ? 18.616 0.285 -9.063 1.00 79.06 208 VAL A N 1
ATOM 1736 C CA . VAL A 1 208 ? 18.030 1.632 -9.130 1.00 79.06 208 VAL A CA 1
ATOM 1737 C C . VAL A 1 208 ? 17.904 2.238 -7.733 1.00 79.06 208 VAL A C 1
ATOM 1739 O O . VAL A 1 208 ? 17.130 1.773 -6.898 1.00 79.06 208 VAL A O 1
ATOM 1742 N N . SER A 1 209 ? 18.649 3.317 -7.481 1.00 84.94 209 SER A N 1
ATOM 1743 C CA . S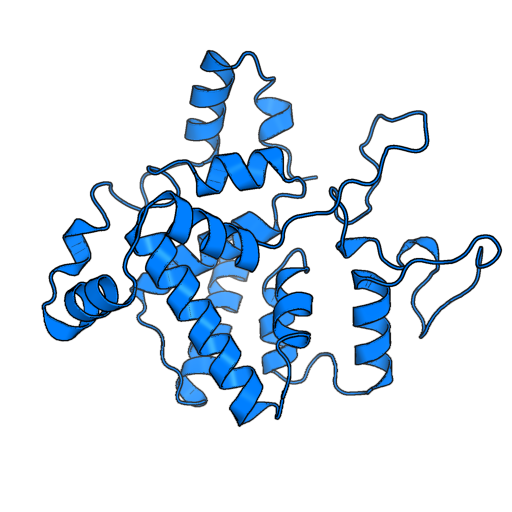ER A 1 209 ? 18.548 4.090 -6.239 1.00 84.94 209 SER A CA 1
ATOM 1744 C C . SER A 1 209 ? 17.541 5.222 -6.394 1.00 84.94 209 SER A C 1
ATOM 1746 O O . SER A 1 209 ? 17.748 6.129 -7.197 1.00 84.94 209 SER A O 1
ATOM 1748 N N . TRP A 1 210 ? 16.488 5.206 -5.573 1.00 86.94 210 TRP A N 1
ATOM 1749 C CA . TRP A 1 210 ? 15.483 6.273 -5.545 1.00 86.94 210 TRP A CA 1
ATOM 1750 C C . TRP A 1 210 ? 16.110 7.652 -5.307 1.00 86.94 210 TRP A C 1
ATOM 1752 O O . TRP A 1 210 ? 15.788 8.596 -6.015 1.00 86.94 210 TRP A O 1
ATOM 1762 N N . VAL A 1 211 ? 17.068 7.754 -4.378 1.00 84.75 211 VAL A N 1
ATOM 1763 C CA . VAL A 1 211 ? 17.762 9.018 -4.080 1.00 84.75 211 VAL A CA 1
ATOM 1764 C C . VAL A 1 211 ? 18.499 9.538 -5.313 1.00 84.75 211 VAL A C 1
ATOM 1766 O O . VAL A 1 211 ? 18.359 10.708 -5.648 1.00 84.75 211 VAL A O 1
ATOM 1769 N N . LYS A 1 212 ? 19.229 8.671 -6.030 1.00 86.38 212 LYS A N 1
ATOM 1770 C CA . LYS A 1 212 ? 19.940 9.076 -7.255 1.00 86.38 212 LYS A CA 1
ATOM 1771 C C . LYS A 1 212 ? 18.975 9.539 -8.345 1.00 86.38 212 LYS A C 1
ATOM 1773 O O . LYS A 1 212 ? 19.246 10.525 -9.018 1.00 86.38 212 LYS A O 1
ATOM 1778 N N . GLU A 1 213 ? 17.847 8.850 -8.497 1.00 87.88 213 GLU A N 1
ATOM 1779 C CA . GLU A 1 213 ? 16.806 9.224 -9.459 1.00 87.88 213 GLU A CA 1
ATOM 1780 C C . GLU A 1 213 ? 16.153 10.569 -9.110 1.00 87.88 213 GLU A C 1
ATOM 1782 O O . GLU A 1 213 ? 15.929 11.386 -10.001 1.00 87.88 213 GLU A O 1
ATOM 1787 N N . VAL A 1 214 ? 15.876 10.820 -7.824 1.00 85.25 214 VAL A N 1
ATOM 1788 C CA . VAL A 1 214 ? 15.328 12.100 -7.346 1.00 85.25 214 VAL A CA 1
ATOM 1789 C C . VAL A 1 214 ? 16.337 13.222 -7.548 1.00 85.25 214 VAL A C 1
ATOM 1791 O O . VAL A 1 214 ? 15.954 14.279 -8.033 1.00 85.25 214 VAL A O 1
ATOM 1794 N N . MET A 1 215 ? 17.613 13.004 -7.216 1.00 83.56 215 MET A N 1
ATOM 1795 C CA . MET A 1 215 ? 18.676 13.993 -7.426 1.00 83.56 215 MET A CA 1
ATOM 1796 C C . MET A 1 215 ? 18.795 14.369 -8.906 1.00 83.56 215 MET A C 1
ATOM 1798 O O . MET A 1 215 ? 18.740 15.549 -9.236 1.00 83.56 215 MET A O 1
ATOM 1802 N N . ALA A 1 216 ? 18.845 13.374 -9.797 1.00 84.69 216 ALA A N 1
ATOM 1803 C CA . ALA A 1 216 ? 18.902 13.609 -11.238 1.00 84.69 216 ALA A CA 1
ATOM 1804 C C . ALA A 1 216 ? 17.661 14.356 -11.766 1.00 84.69 216 ALA A C 1
ATOM 1806 O O . ALA A 1 216 ? 17.769 15.204 -12.647 1.00 84.69 216 ALA A O 1
ATOM 1807 N N . ALA A 1 217 ? 16.471 14.071 -11.227 1.00 83.12 217 ALA A N 1
ATOM 1808 C CA . ALA A 1 217 ? 15.260 14.807 -11.588 1.00 83.12 217 ALA A CA 1
ATOM 1809 C C . ALA A 1 217 ? 15.251 16.238 -11.025 1.00 83.12 217 ALA A C 1
ATOM 1811 O O . ALA A 1 217 ? 14.821 17.161 -11.713 1.00 83.12 217 ALA A O 1
ATOM 1812 N N . ALA A 1 218 ? 15.745 16.436 -9.802 1.00 81.12 218 ALA A N 1
ATOM 1813 C CA . ALA A 1 218 ? 15.811 17.736 -9.145 1.00 81.12 218 ALA A CA 1
ATOM 1814 C C . ALA A 1 218 ? 16.768 18.698 -9.865 1.00 81.12 218 ALA A C 1
ATOM 1816 O O . ALA A 1 218 ? 16.422 19.867 -10.032 1.00 81.12 218 ALA A O 1
ATOM 1817 N N . GLU A 1 219 ? 17.901 18.193 -10.368 1.00 74.12 219 GLU A N 1
ATOM 1818 C CA . GLU A 1 219 ? 18.829 18.941 -11.232 1.00 74.12 219 GLU A CA 1
ATOM 1819 C C . GLU A 1 219 ? 18.137 19.479 -12.498 1.00 74.12 219 GLU A C 1
ATOM 1821 O O . GLU A 1 219 ? 18.429 20.591 -12.932 1.00 74.12 219 GLU A O 1
ATOM 1826 N N . GLY A 1 220 ? 17.173 18.738 -13.058 1.00 70.31 220 GLY A N 1
ATOM 1827 C CA . GLY A 1 220 ? 16.402 19.154 -14.236 1.00 70.31 220 GLY A CA 1
ATOM 1828 C C . GLY A 1 220 ? 15.159 20.008 -13.947 1.00 70.31 220 GLY A C 1
ATOM 1829 O O . GLY A 1 220 ? 14.670 20.686 -14.848 1.00 70.31 220 GLY A O 1
ATOM 1830 N N . MET A 1 221 ? 14.630 19.980 -12.719 1.00 70.38 221 MET A N 1
ATOM 1831 C CA . MET A 1 221 ? 13.370 20.645 -12.333 1.00 70.38 221 MET A CA 1
ATOM 1832 C C . MET A 1 221 ? 13.563 21.872 -11.427 1.00 70.38 221 MET A C 1
ATOM 1834 O O . MET A 1 221 ? 12.586 22.538 -11.087 1.00 70.38 221 MET A O 1
ATOM 1838 N N . GLY A 1 222 ? 14.801 22.177 -11.020 1.00 65.25 222 GLY A N 1
ATOM 1839 C CA . GLY A 1 222 ? 15.110 23.290 -10.114 1.00 65.25 222 GLY A CA 1
ATOM 1840 C C . GLY A 1 222 ? 14.617 23.074 -8.679 1.00 65.25 222 GLY A C 1
ATOM 1841 O O . GLY A 1 222 ? 14.379 24.037 -7.954 1.00 65.25 222 GLY A O 1
ATOM 1842 N N . TRP A 1 223 ? 14.414 21.820 -8.264 1.00 73.94 223 TRP A N 1
ATOM 1843 C CA . TRP A 1 223 ? 13.969 21.480 -6.910 1.00 73.94 223 TRP A CA 1
ATOM 1844 C C . TRP A 1 223 ? 15.152 21.378 -5.946 1.00 73.94 223 TRP A C 1
ATOM 1846 O O . TRP A 1 223 ? 16.224 20.897 -6.312 1.00 73.94 223 TRP A O 1
ATOM 1856 N N . ASN A 1 224 ? 14.945 21.742 -4.677 1.00 77.12 224 ASN A N 1
ATOM 1857 C CA . ASN A 1 224 ? 15.903 21.399 -3.631 1.00 77.12 224 ASN A CA 1
ATOM 1858 C C . ASN A 1 224 ? 15.814 19.894 -3.335 1.00 77.12 224 ASN A C 1
ATOM 1860 O O . ASN A 1 224 ? 14.885 19.424 -2.676 1.00 77.12 224 ASN A O 1
ATOM 1864 N N . TRP A 1 225 ? 16.782 19.125 -3.833 1.00 73.75 225 TRP A N 1
ATOM 1865 C CA . TRP A 1 225 ? 16.789 17.669 -3.687 1.00 73.75 225 TRP A CA 1
ATOM 1866 C C . TRP A 1 225 ? 16.845 17.216 -2.219 1.00 73.75 225 TRP A C 1
ATOM 1868 O O . TRP A 1 225 ? 16.294 16.163 -1.901 1.00 73.75 225 TRP 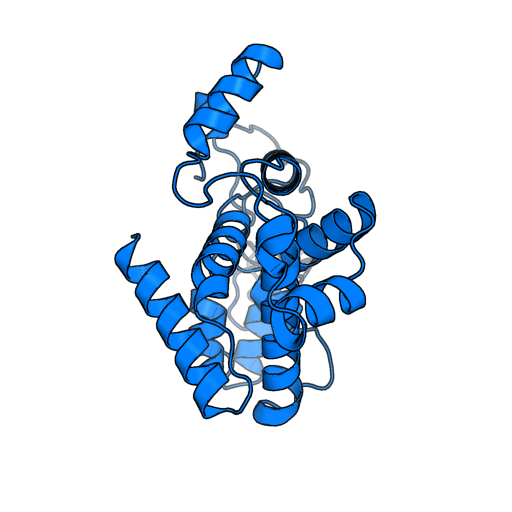A O 1
ATOM 1878 N N . MET A 1 226 ? 17.459 18.003 -1.321 1.00 73.62 226 MET A N 1
ATOM 1879 C CA . MET A 1 226 ? 17.554 17.669 0.108 1.00 73.62 226 MET A CA 1
ATOM 1880 C C . MET A 1 226 ? 16.177 17.648 0.775 1.00 73.62 226 MET A C 1
ATOM 1882 O O . MET A 1 226 ? 15.901 16.766 1.586 1.00 73.62 226 MET A O 1
ATOM 1886 N N . ASP A 1 227 ? 15.295 18.567 0.385 1.00 72.31 227 ASP A N 1
ATOM 1887 C CA . ASP A 1 227 ? 13.914 18.602 0.872 1.00 72.31 227 ASP A CA 1
ATOM 1888 C C . ASP A 1 227 ? 13.095 17.446 0.278 1.00 72.31 227 ASP A C 1
ATOM 1890 O O . ASP A 1 227 ? 12.214 16.889 0.929 1.00 72.31 227 ASP A O 1
ATOM 1894 N N . MET A 1 228 ? 13.435 17.010 -0.940 1.00 70.50 228 MET A N 1
ATOM 1895 C CA . MET A 1 228 ? 12.747 15.907 -1.612 1.00 70.50 228 MET A CA 1
ATOM 1896 C C . MET A 1 228 ? 13.081 14.534 -1.029 1.00 70.50 228 MET A C 1
ATOM 1898 O O . MET A 1 228 ? 12.247 13.636 -1.115 1.00 70.50 228 MET A O 1
ATOM 1902 N N . VAL A 1 229 ? 14.247 14.346 -0.408 1.00 76.69 229 VAL A N 1
ATOM 1903 C CA . VAL A 1 229 ? 14.640 13.053 0.187 1.00 76.69 229 VAL A CA 1
ATOM 1904 C C . VAL A 1 229 ? 14.234 12.892 1.656 1.00 76.69 229 VAL A C 1
ATOM 1906 O O . VAL A 1 229 ? 14.293 11.782 2.184 1.00 76.69 229 VAL A O 1
ATOM 1909 N N . ARG A 1 230 ? 13.797 13.974 2.310 1.00 76.88 230 ARG A N 1
ATOM 1910 C CA . ARG A 1 230 ? 13.342 13.993 3.709 1.00 76.88 230 ARG A CA 1
ATOM 1911 C C . ARG A 1 230 ? 11.924 13.452 3.859 1.00 76.88 230 ARG A C 1
ATOM 1913 O O . ARG A 1 230 ? 10.976 14.051 3.362 1.00 76.88 230 ARG A O 1
ATOM 1920 N N . LEU A 1 231 ? 11.774 12.294 4.494 1.00 69.25 231 LEU A N 1
ATOM 1921 C CA . LEU A 1 231 ? 10.471 11.641 4.692 1.00 69.25 231 LEU A CA 1
ATOM 1922 C C . LEU A 1 231 ? 9.816 12.000 6.040 1.00 69.25 231 LEU A C 1
ATOM 1924 O O . LEU A 1 231 ? 8.775 11.433 6.366 1.00 69.25 231 LEU A O 1
ATOM 1928 N N . ASP A 1 232 ? 10.449 12.878 6.821 1.00 58.94 232 ASP A N 1
ATOM 1929 C CA . ASP A 1 232 ? 10.028 13.332 8.148 1.00 58.94 232 ASP A CA 1
ATOM 1930 C C . ASP A 1 232 ? 9.009 14.481 8.133 1.00 58.94 232 ASP A C 1
ATOM 1932 O O . ASP A 1 232 ? 9.062 15.341 7.222 1.00 58.94 232 ASP A O 1
#

Foldseek 3Di:
DVVVLLVLLVLLQVLLVVLPLHADPVLSLLVVLLLVLLLAQDDVLSLVQCLPCLQHFPLSLLSVVSVLVSLVVCCCPVVVDPDCVVVVLCLLHSGVVVVSCVSVCVAPVDPLRVQLSQQLAQDDDDPPCQQPADSNHHPQSGNQSQFGVSSDDDPDDPDDDDTHGDDGSVNSSVVSCVVVVPDSVVLCCCVPVVVNNCVRPPDDNPPDDPLVVLVVVCVVVVHDSVVSVDSD

Sequence (232 aa):
MITHRDHVTKEIFHLLHTAGYPLPLICSLSVHKLWFLMDIPDNARREWTIRNPRIWQDGDIFFAILFLVQVDMYLRERRGQRTNSIRRLIMAQPTLTFLRDYMRSWVLNSNIDLFAAFVRWRYVPKAGDEGLQFFGVPYEMAGELQFEGYGRPRSNGVGMERKVKLVRPDELVLREMERRGLCMQDMYRDFFLLGQGGKYFPVERMGVSWVKEVMAAAEGMGWNWMDMVRLD

Solvent-accessible surface area (backbone atoms only — not comparable to full-atom values): 13181 Å² total; per-residue (Å²): 112,69,68,56,53,53,51,52,50,51,48,44,48,50,53,32,37,78,72,72,45,69,72,66,76,82,34,54,64,25,48,52,51,49,39,51,45,30,45,44,42,43,55,70,63,40,54,52,49,60,64,35,56,79,77,34,31,63,46,35,49,52,36,38,49,51,50,53,51,40,50,51,50,46,40,32,72,78,64,67,41,89,60,69,61,63,60,52,53,43,45,44,38,63,44,60,62,58,49,42,36,42,75,69,62,73,44,65,82,44,72,58,50,43,50,24,53,48,29,30,31,70,36,76,81,57,95,84,47,77,90,40,63,53,71,87,36,49,49,92,48,40,21,20,39,39,23,36,50,53,52,47,78,68,96,80,65,93,62,90,70,82,83,47,73,43,76,37,47,70,56,50,48,54,52,50,37,59,74,70,67,63,56,66,70,59,50,47,43,30,46,75,73,66,67,54,42,64,74,37,49,90,58,73,81,86,77,61,52,67,68,59,53,47,43,60,48,18,74,77,68,77,48,67,43,72,68,70,70,55,67,123

Nearest PDB structures (foldseek):
  7ou2-assembly1_A  TM=1.972E-01  e=8.907E+00  Escherichia coli
  7aib-assembly1_A  TM=1.575E-01  e=6.643E+00  Escherichia coli K-12

Radius of gyration: 18.89 Å; Cα contacts (8 Å, |Δi|>4): 261; chains: 1; bounding box: 38×50×45 Å

Mean predicted aligned error: 5.9 Å

pLDDT: mean 88.88, std 10.96, range [38.41, 98.19]

Organism: NCBI:txid1450535

Secondary structure (DSSP, 8-state):
-HHHHHHHHHHHHHHHHHTT----GGGHHHHHHHHHHHH--SHHHHHHHHH-TTTS-HHHHHHHHHHHHHHHHHHHHHH---STHHHHHHHTSS-THHHHHHHTTSS--SHHHHHHHHHHHH--PPTT-TT-EETTEEGGGTTGGGBGGGGPPPTT--S----PBPPPHHHHHHHHHHHTT--HHHHHIIIIISS-GGGG--S-TTS--HHHHHHHHHHHHT--HHHHH---